Protein AF-A0A955KN90-F1 (afdb_monomer_lite)

Sequence (190 aa):
MNDMLPDQKRTLQKSFLEAPERVKELLLGRVFDRVFSDIGSKYRLDTKQRKLAENDATLVLLAFLPRQGMSQRLAEELGVSKDVAEGIFKDLNDKLFALVVDILSEVETELFTFDPADMALDDETPNTNTSPVERMRTMEGDLKRIHGYGSFGELYGTGDDEVHHSSQEELVKKPSLTDLPRYNPNTPNE

Radius of gyration: 33.25 Å; chains: 1; bounding box: 94×54×74 Å

Foldseek 3Di:
DPPDDPVNVVVLVVLLVVDDPVLVCCLVDVLLVVLLVVLCVVLVQDPVLSVVLNVLLSCCSSVVDPLPCQLVVSCVVRVHDSVSSVVSSVSCCVRPVVVSVVVVVVVVVVVPPPPVVVVPDPPPDDDPPPDPDDDDDDCPVVVVPPDDPDDDPDDPDDDPDPPPDPDPPPPDPDPDPPDDDDDDPPDDDD

Secondary structure (DSSP, 8-state):
-----HHHHHHHHHHHHHS-HHHHHHHHSHHHHHHHHHHHHHTT--HHHHHHHHHHHHHHHTTSS-STTHHHHHHHHHT--HHHHHHHHHHHIIIIIHHHHHHHHHHHHHHT---TTTT-------------------GGGGGGS--------S-------------TTTT--PPPTT-PPPP-TT----

Structure (mmCIF, N/CA/C/O backbone):
data_AF-A0A955KN90-F1
#
_entry.id   AF-A0A955KN90-F1
#
loop_
_atom_site.group_PDB
_atom_site.id
_atom_site.type_symbol
_atom_site.label_atom_id
_atom_site.label_alt_id
_atom_site.label_comp_id
_atom_site.label_asym_id
_atom_site.label_entity_id
_atom_site.label_seq_id
_atom_site.pdbx_PDB_ins_code
_atom_site.Cartn_x
_atom_site.Cartn_y
_atom_site.Cartn_z
_atom_site.occupancy
_atom_site.B_iso_or_equiv
_atom_site.auth_seq_id
_atom_site.auth_comp_id
_atom_site.auth_asym_id
_atom_site.auth_atom_id
_atom_site.pdbx_PDB_model_num
ATOM 1 N N . MET A 1 1 ? -10.263 14.001 2.008 1.00 44.66 1 MET A N 1
ATOM 2 C CA . MET A 1 1 ? -9.063 14.032 1.154 1.00 44.66 1 MET A CA 1
ATOM 3 C C . MET A 1 1 ? -8.390 15.351 1.451 1.00 44.66 1 MET A C 1
ATOM 5 O O . MET A 1 1 ? -9.006 16.370 1.181 1.00 44.66 1 MET A O 1
ATOM 9 N N . ASN A 1 2 ? -7.226 15.339 2.105 1.00 48.56 2 ASN A N 1
ATOM 10 C CA . ASN A 1 2 ? -6.370 16.526 2.128 1.00 48.56 2 ASN A CA 1
ATOM 11 C C . ASN A 1 2 ? -6.069 16.890 0.673 1.00 48.56 2 ASN A C 1
ATOM 13 O O . ASN A 1 2 ? -5.775 15.996 -0.126 1.00 48.56 2 ASN A O 1
ATOM 17 N N . ASP A 1 3 ? -6.191 18.167 0.326 1.00 57.75 3 ASP A N 1
ATOM 18 C CA . ASP A 1 3 ? -5.837 18.653 -1.001 1.00 57.75 3 ASP A CA 1
ATOM 19 C C . ASP A 1 3 ? -4.340 18.445 -1.217 1.00 57.75 3 ASP A C 1
ATOM 21 O O . ASP A 1 3 ? -3.495 19.188 -0.724 1.00 57.75 3 ASP A O 1
ATOM 25 N N . MET A 1 4 ? -4.014 17.374 -1.936 1.00 68.88 4 MET A N 1
ATOM 26 C CA . MET A 1 4 ? -2.663 17.100 -2.398 1.00 68.88 4 MET A CA 1
ATOM 27 C C . MET A 1 4 ? -2.220 18.285 -3.262 1.00 68.88 4 MET 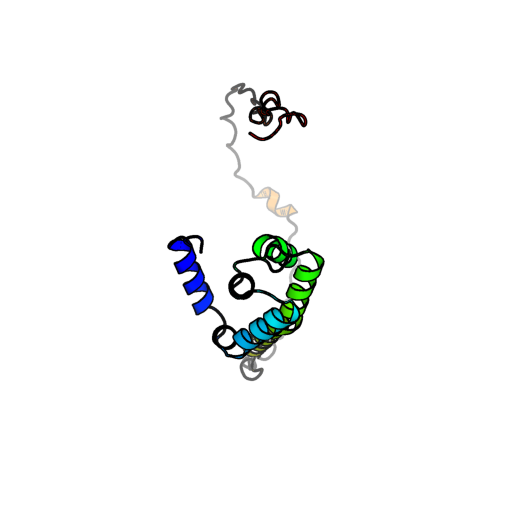A C 1
ATOM 29 O O . MET A 1 4 ? -2.919 18.646 -4.221 1.00 68.88 4 MET A O 1
ATOM 33 N N . LEU A 1 5 ? -1.089 18.898 -2.908 1.00 77.62 5 LEU A N 1
ATOM 34 C CA . LEU A 1 5 ? -0.590 20.094 -3.584 1.00 77.62 5 LEU A CA 1
ATOM 35 C C . LEU A 1 5 ? -0.377 19.807 -5.085 1.00 77.62 5 LEU A C 1
ATOM 37 O O . LEU A 1 5 ? -0.030 18.677 -5.450 1.00 77.62 5 LEU A O 1
ATOM 41 N N . PRO A 1 6 ? -0.558 20.799 -5.977 1.00 75.50 6 PRO A N 1
ATOM 42 C CA . PRO A 1 6 ? -0.413 20.607 -7.423 1.00 75.50 6 PRO A CA 1
ATOM 43 C C . PRO A 1 6 ? 0.928 19.978 -7.818 1.00 75.50 6 PRO A C 1
ATOM 45 O O . PRO A 1 6 ? 0.978 19.128 -8.707 1.00 75.50 6 PRO A O 1
ATOM 48 N N . ASP A 1 7 ? 1.997 20.339 -7.111 1.00 80.12 7 ASP A N 1
ATOM 49 C CA . ASP A 1 7 ? 3.340 19.820 -7.363 1.00 80.12 7 ASP A CA 1
ATOM 50 C C . ASP A 1 7 ? 3.467 18.342 -6.980 1.00 80.12 7 ASP A C 1
ATOM 52 O O . ASP A 1 7 ? 4.040 17.561 -7.732 1.00 80.12 7 ASP A O 1
ATOM 56 N N . GLN A 1 8 ? 2.831 17.912 -5.886 1.00 78.44 8 GLN A N 1
ATOM 57 C CA . GLN A 1 8 ? 2.796 16.500 -5.493 1.00 78.44 8 GLN A CA 1
ATOM 58 C C . GLN A 1 8 ? 2.039 15.649 -6.519 1.00 78.44 8 GLN A C 1
ATOM 60 O O . GLN A 1 8 ? 2.464 14.539 -6.832 1.00 78.44 8 GLN A O 1
ATOM 65 N N . LYS A 1 9 ? 0.945 16.177 -7.089 1.00 80.69 9 LYS A N 1
ATOM 66 C CA . LYS A 1 9 ? 0.189 15.494 -8.156 1.00 80.69 9 LYS A CA 1
ATOM 67 C C . LYS A 1 9 ? 1.040 15.291 -9.406 1.00 80.69 9 LYS A C 1
ATOM 69 O O . LYS A 1 9 ? 0.999 14.213 -9.993 1.00 80.69 9 LYS A O 1
ATOM 74 N N . ARG A 1 10 ? 1.830 16.298 -9.790 1.00 83.75 10 ARG A N 1
ATOM 75 C CA . ARG A 1 10 ? 2.750 16.204 -10.934 1.00 83.75 10 ARG A CA 1
ATOM 76 C C . ARG A 1 10 ? 3.849 15.177 -10.693 1.00 83.75 10 ARG A C 1
ATOM 78 O O . ARG A 1 10 ? 4.101 14.358 -11.572 1.00 83.75 10 ARG A O 1
ATOM 85 N N . THR A 1 11 ? 4.459 15.182 -9.510 1.00 86.06 11 THR A N 1
ATOM 86 C CA . THR A 1 11 ? 5.493 14.198 -9.168 1.00 86.06 11 THR A CA 1
ATOM 87 C C . THR A 1 11 ? 4.921 12.784 -9.176 1.00 86.06 11 THR A C 1
ATOM 89 O O . THR A 1 11 ? 5.518 11.899 -9.775 1.00 86.06 11 THR A O 1
ATOM 92 N N . LEU A 1 12 ? 3.728 12.577 -8.608 1.00 83.31 12 LEU A N 1
ATOM 93 C CA . LEU A 1 12 ? 3.072 11.267 -8.590 1.00 83.31 12 LEU A CA 1
ATOM 94 C C . LEU A 1 12 ? 2.743 10.755 -9.993 1.00 83.31 12 LEU A C 1
ATOM 96 O O . LEU A 1 12 ? 2.995 9.592 -10.293 1.00 83.31 12 LEU A O 1
ATOM 100 N N . GLN A 1 13 ? 2.242 11.627 -10.869 1.00 84.50 13 GLN A N 1
ATOM 101 C CA . GLN A 1 13 ? 2.027 11.280 -12.274 1.00 84.50 13 GLN A CA 1
ATOM 102 C C . GLN A 1 13 ? 3.332 10.898 -12.969 1.00 84.50 13 GLN A C 1
ATOM 104 O O . GLN A 1 13 ? 3.363 9.901 -13.683 1.00 84.50 13 GLN A O 1
ATOM 109 N N . LYS A 1 14 ? 4.412 11.649 -12.737 1.00 88.38 14 LYS A N 1
ATOM 110 C CA . LYS A 1 14 ? 5.721 11.349 -13.319 1.00 88.38 14 LYS A CA 1
ATOM 111 C C . LYS A 1 14 ? 6.234 9.977 -12.869 1.00 88.38 14 LYS A C 1
ATOM 113 O O . LYS A 1 14 ? 6.527 9.147 -13.721 1.00 88.38 14 LYS A O 1
ATOM 118 N N . SER A 1 15 ? 6.252 9.708 -11.565 1.00 85.12 15 SER A N 1
ATOM 119 C CA . SER A 1 15 ? 6.700 8.414 -11.038 1.00 85.12 15 SER A CA 1
ATOM 120 C C . SER A 1 15 ? 5.820 7.254 -11.506 1.00 85.12 15 SER A C 1
ATOM 122 O O . SER A 1 15 ? 6.328 6.177 -11.795 1.00 85.12 15 SER A O 1
ATOM 124 N N . PHE A 1 16 ? 4.503 7.461 -11.627 1.00 88.06 16 PHE A N 1
ATOM 125 C CA . PHE A 1 16 ? 3.612 6.449 -12.192 1.00 88.06 16 PHE A CA 1
ATOM 126 C C . PHE A 1 16 ? 3.945 6.153 -13.659 1.00 88.06 16 PHE A C 1
ATOM 128 O O . PHE A 1 16 ? 3.957 4.993 -14.050 1.00 88.06 16 PHE A O 1
ATOM 135 N N . LEU A 1 17 ? 4.238 7.176 -14.468 1.00 88.00 17 LEU A N 1
ATOM 136 C CA . LEU A 1 17 ? 4.616 7.008 -15.876 1.00 88.00 17 LEU A CA 1
ATOM 137 C C . LEU A 1 17 ? 5.965 6.293 -16.042 1.00 88.00 17 LEU A C 1
ATOM 139 O O . LEU A 1 17 ? 6.117 5.509 -16.980 1.00 88.00 17 LEU A O 1
ATOM 143 N N . GLU A 1 18 ? 6.904 6.538 -15.130 1.00 89.19 18 GLU A N 1
ATOM 144 C CA . GLU A 1 18 ? 8.237 5.920 -15.106 1.00 89.19 18 GLU A CA 1
ATOM 145 C C . GLU A 1 18 ? 8.236 4.486 -14.543 1.00 89.19 18 GLU A C 1
ATOM 147 O O . GLU A 1 18 ? 9.202 3.753 -14.745 1.00 89.19 18 GLU A O 1
ATOM 152 N N . ALA A 1 19 ? 7.162 4.056 -13.873 1.00 86.88 19 ALA A N 1
ATOM 153 C CA . ALA A 1 19 ? 7.052 2.696 -13.355 1.00 86.88 19 ALA A CA 1
ATOM 154 C C . ALA A 1 19 ? 7.042 1.647 -14.493 1.00 86.88 19 ALA A C 1
ATOM 156 O O . ALA A 1 19 ? 6.499 1.910 -15.573 1.00 86.88 19 ALA A O 1
ATOM 157 N N . PRO A 1 20 ? 7.573 0.431 -14.263 1.00 89.69 20 PRO A N 1
ATOM 158 C CA . PRO A 1 20 ? 7.479 -0.656 -15.234 1.00 89.69 20 PRO A CA 1
ATOM 159 C C . PRO A 1 20 ? 6.025 -0.977 -15.592 1.00 89.69 20 PRO A C 1
ATOM 161 O O . PRO A 1 20 ? 5.144 -0.933 -14.731 1.00 89.69 20 PRO A O 1
ATOM 164 N N . GLU A 1 21 ? 5.765 -1.351 -16.847 1.00 89.50 21 GLU A N 1
ATOM 165 C CA . GLU A 1 21 ? 4.392 -1.526 -17.344 1.00 89.50 21 GLU A CA 1
ATOM 166 C C . GLU A 1 21 ? 3.610 -2.571 -16.542 1.00 89.50 21 GLU A C 1
ATOM 168 O O . GLU A 1 21 ? 2.477 -2.329 -16.143 1.00 89.50 21 GLU A O 1
ATOM 173 N N . ARG A 1 22 ? 4.261 -3.675 -16.162 1.00 87.31 22 ARG A N 1
ATOM 174 C CA . ARG A 1 22 ? 3.656 -4.717 -15.318 1.00 87.31 22 ARG A CA 1
ATOM 175 C C . ARG A 1 22 ? 3.267 -4.208 -13.924 1.00 87.31 22 ARG A C 1
ATOM 177 O O . ARG A 1 22 ? 2.288 -4.678 -13.353 1.00 87.31 22 ARG A O 1
ATOM 184 N N . VAL A 1 23 ? 3.985 -3.219 -13.380 1.00 88.44 23 VAL A N 1
ATOM 185 C CA . VAL A 1 23 ? 3.623 -2.564 -12.109 1.00 88.44 23 VAL A CA 1
ATOM 186 C C . VAL A 1 23 ? 2.413 -1.647 -12.304 1.00 88.44 23 VAL A C 1
ATOM 188 O O . VAL A 1 23 ? 1.510 -1.646 -11.466 1.00 88.44 23 VAL A O 1
ATOM 191 N N . LYS A 1 24 ? 2.336 -0.913 -13.423 1.00 90.25 24 LYS A N 1
ATOM 192 C CA . LYS A 1 24 ? 1.149 -0.108 -13.765 1.00 90.25 24 LYS A CA 1
ATOM 193 C C . LYS A 1 24 ? -0.081 -0.984 -13.976 1.00 90.25 24 LYS A C 1
ATOM 195 O O . LYS A 1 24 ? -1.143 -0.669 -13.447 1.00 90.25 24 LYS A O 1
ATOM 200 N N . GLU A 1 25 ? 0.061 -2.092 -14.698 1.00 91.62 25 GLU A N 1
ATOM 201 C CA . GLU A 1 25 ? -1.002 -3.080 -14.901 1.00 91.62 25 GLU A CA 1
ATOM 202 C C . GLU A 1 25 ? -1.468 -3.687 -13.581 1.00 91.62 25 GLU A C 1
ATOM 204 O O . GLU A 1 25 ? -2.666 -3.884 -13.389 1.00 91.62 25 GLU A O 1
ATOM 209 N N . LEU A 1 26 ? -0.544 -3.949 -12.652 1.00 91.25 26 LEU A N 1
ATOM 210 C CA . LEU A 1 26 ? -0.890 -4.407 -11.313 1.00 91.25 26 LEU A CA 1
ATOM 211 C C . LEU A 1 26 ? -1.715 -3.349 -10.576 1.00 91.25 26 LEU A C 1
ATOM 213 O O . LEU A 1 26 ? -2.780 -3.692 -10.072 1.00 91.25 26 LEU A O 1
ATOM 217 N N . LEU A 1 27 ? -1.276 -2.084 -10.559 1.00 90.00 27 LEU A N 1
ATOM 218 C CA . LEU A 1 27 ? -1.967 -0.971 -9.888 1.00 90.00 27 LEU A CA 1
ATOM 219 C C . LEU A 1 27 ? -3.347 -0.657 -10.488 1.00 90.00 27 LEU A C 1
ATOM 221 O O . LEU A 1 27 ? -4.283 -0.356 -9.753 1.00 90.00 27 LEU A O 1
ATOM 225 N N . LEU A 1 28 ? -3.482 -0.718 -11.814 1.00 89.81 28 LEU A N 1
ATOM 226 C CA . LEU A 1 28 ? -4.742 -0.477 -12.532 1.00 89.81 28 LEU A CA 1
ATOM 227 C C . LEU A 1 28 ? -5.614 -1.738 -12.647 1.00 89.81 28 LEU A C 1
ATOM 229 O O . LEU A 1 28 ? -6.741 -1.688 -13.146 1.00 89.81 28 LEU A O 1
ATOM 233 N N . GLY A 1 29 ? -5.074 -2.884 -12.246 1.00 90.62 29 GLY A N 1
ATOM 234 C CA . GLY A 1 29 ? -5.662 -4.189 -12.469 1.00 90.62 29 GLY A CA 1
ATOM 235 C C . GLY A 1 29 ? -6.624 -4.619 -11.370 1.00 90.62 29 GLY A C 1
ATOM 236 O O . GLY A 1 29 ? -6.562 -4.204 -10.215 1.00 90.62 29 GLY A O 1
ATOM 237 N N . ARG A 1 30 ? -7.470 -5.598 -11.710 1.00 90.62 30 ARG A N 1
ATOM 238 C CA . ARG A 1 30 ? -8.418 -6.215 -10.764 1.00 90.62 30 ARG A CA 1
ATOM 239 C C . ARG A 1 30 ? -7.740 -6.932 -9.597 1.00 90.62 30 ARG A C 1
ATOM 241 O O . ARG A 1 30 ? -8.402 -7.229 -8.606 1.00 90.62 30 ARG A O 1
ATOM 248 N N . VAL A 1 31 ? -6.456 -7.274 -9.731 1.00 90.56 31 VAL A N 1
ATOM 249 C CA . VAL A 1 31 ? -5.680 -7.916 -8.663 1.00 90.56 31 VAL A CA 1
ATOM 250 C C . VAL A 1 31 ? -5.572 -6.972 -7.471 1.00 90.56 31 VAL A C 1
ATOM 252 O O . VAL A 1 31 ? -5.860 -7.391 -6.353 1.00 90.56 31 VAL A O 1
ATOM 255 N N . PHE A 1 32 ? -5.259 -5.698 -7.716 1.00 92.88 32 PHE A N 1
ATOM 256 C CA . PHE A 1 32 ? -5.162 -4.681 -6.675 1.00 92.88 32 PHE A CA 1
ATOM 257 C C . PHE A 1 32 ? -6.494 -4.507 -5.940 1.00 92.88 32 PHE A C 1
ATOM 259 O O . PHE A 1 32 ? -6.562 -4.702 -4.725 1.00 92.88 32 PHE A O 1
ATOM 266 N N . ASP A 1 33 ? -7.580 -4.292 -6.688 1.00 94.44 33 ASP A N 1
ATOM 267 C CA . ASP A 1 33 ? -8.935 -4.184 -6.133 1.00 94.44 33 ASP A CA 1
ATOM 268 C C . ASP A 1 33 ? -9.333 -5.414 -5.306 1.00 94.44 33 ASP A C 1
ATOM 270 O O . ASP A 1 33 ? -9.906 -5.292 -4.218 1.00 94.44 33 ASP A O 1
ATOM 274 N N . ARG A 1 34 ? -9.020 -6.620 -5.800 1.00 95.81 34 ARG A N 1
ATOM 275 C CA . ARG A 1 34 ? -9.318 -7.871 -5.095 1.00 95.81 34 ARG A CA 1
ATOM 276 C C . ARG A 1 34 ? -8.543 -7.960 -3.783 1.00 95.81 34 ARG A C 1
ATOM 278 O O . ARG A 1 34 ? -9.150 -8.297 -2.769 1.00 95.81 34 ARG A O 1
ATOM 285 N N . VAL A 1 35 ? -7.252 -7.620 -3.769 1.00 96.19 35 VAL A N 1
ATOM 286 C CA . VAL A 1 35 ? -6.448 -7.641 -2.537 1.00 96.19 35 VAL A CA 1
ATOM 287 C C . VAL A 1 35 ? -7.051 -6.712 -1.482 1.00 96.19 35 VAL A C 1
ATOM 289 O O . VAL A 1 35 ? -7.251 -7.139 -0.343 1.00 96.19 35 VAL A O 1
ATOM 292 N N . PHE A 1 36 ? -7.424 -5.484 -1.849 1.00 96.44 36 PHE A N 1
ATOM 293 C CA . PHE A 1 36 ? -8.051 -4.554 -0.902 1.00 96.44 36 PHE A CA 1
ATOM 294 C C . PHE A 1 36 ? -9.467 -4.962 -0.496 1.00 96.44 36 PHE A C 1
ATOM 296 O O . PHE A 1 36 ? -9.879 -4.702 0.637 1.00 96.44 36 PHE A O 1
ATOM 303 N N . SER A 1 37 ? -10.217 -5.633 -1.371 1.00 96.62 37 SER A N 1
ATOM 304 C CA . SER A 1 37 ? -11.506 -6.229 -1.013 1.00 96.62 37 SER A CA 1
ATOM 305 C C . SER A 1 37 ? -11.348 -7.345 0.025 1.00 96.62 37 SER A C 1
ATOM 307 O O . SER A 1 37 ? -12.097 -7.386 1.007 1.00 96.62 37 SER A O 1
ATOM 309 N N . ASP A 1 38 ? -10.355 -8.215 -0.153 1.00 97.8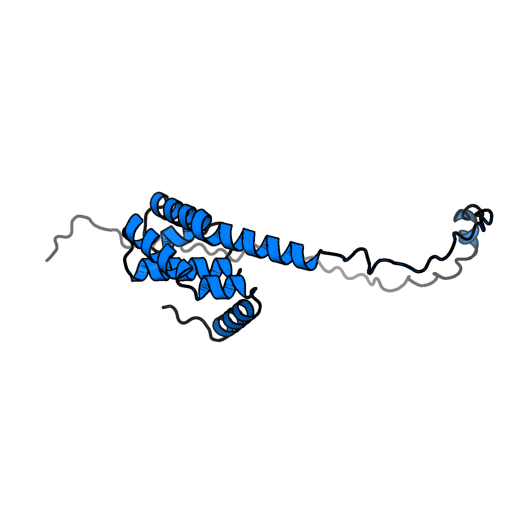1 38 ASP A N 1
ATOM 310 C CA . ASP A 1 38 ? -10.070 -9.328 0.753 1.00 97.81 38 ASP A CA 1
ATOM 311 C C . ASP A 1 38 ? -9.573 -8.826 2.112 1.00 97.81 38 ASP A C 1
ATOM 313 O O . ASP A 1 38 ? -10.081 -9.249 3.151 1.00 97.81 38 ASP A O 1
ATOM 317 N N . ILE A 1 39 ? -8.617 -7.890 2.116 1.00 97.56 39 ILE A N 1
ATOM 318 C CA . ILE A 1 39 ? -8.097 -7.256 3.337 1.00 97.56 39 ILE A CA 1
ATOM 319 C C . ILE A 1 39 ? -9.220 -6.504 4.051 1.00 97.56 39 ILE A C 1
ATOM 321 O O . ILE A 1 39 ? -9.418 -6.687 5.253 1.00 97.56 39 ILE A O 1
ATOM 325 N N . GLY A 1 40 ? -10.004 -5.713 3.316 1.00 97.44 40 GLY A N 1
ATOM 326 C CA . GLY A 1 40 ? -11.128 -4.979 3.887 1.00 97.44 40 GLY A CA 1
ATOM 327 C C . GLY A 1 40 ? -12.128 -5.909 4.573 1.00 97.44 40 GLY A C 1
ATOM 328 O O . GLY A 1 40 ? -12.535 -5.651 5.703 1.00 97.44 40 GLY A O 1
ATOM 329 N N . SER A 1 41 ? -12.444 -7.043 3.945 1.00 98.06 41 SER A N 1
ATOM 330 C CA . SER A 1 41 ? -13.352 -8.044 4.518 1.00 98.06 41 SER A CA 1
ATOM 331 C C . SER A 1 41 ? -12.747 -8.758 5.734 1.00 98.06 41 SER A C 1
ATOM 333 O O . SER A 1 41 ? -13.420 -8.915 6.754 1.00 98.06 41 SER A O 1
ATOM 335 N N . LYS A 1 42 ? -11.470 -9.157 5.658 1.00 98.38 42 LYS A N 1
ATOM 336 C CA . LYS A 1 42 ? -10.754 -9.883 6.722 1.00 98.38 42 LYS A CA 1
ATOM 337 C C . LYS A 1 42 ? -10.592 -9.053 7.996 1.00 98.38 42 LYS A C 1
ATOM 339 O O . LYS A 1 42 ? -10.803 -9.576 9.088 1.00 98.38 42 LYS A O 1
ATOM 344 N N . TYR A 1 43 ? -10.251 -7.773 7.859 1.00 98.12 43 TYR A N 1
ATOM 345 C CA . TYR A 1 43 ? -10.006 -6.865 8.986 1.00 98.12 43 TYR A CA 1
ATOM 346 C C . TYR A 1 43 ? -11.198 -5.953 9.308 1.00 98.12 43 TYR A C 1
ATOM 348 O O . TYR A 1 43 ? -11.084 -5.085 10.169 1.00 98.12 43 TYR A O 1
ATOM 356 N N . ARG A 1 44 ? -12.352 -6.172 8.657 1.00 97.88 44 ARG A N 1
ATOM 357 C CA . ARG A 1 44 ? -13.593 -5.393 8.832 1.00 97.88 44 ARG A CA 1
ATOM 358 C C . ARG A 1 44 ? -13.394 -3.887 8.630 1.00 97.88 44 ARG A C 1
ATOM 360 O O . ARG A 1 44 ? -13.962 -3.082 9.366 1.00 97.88 44 ARG A O 1
ATOM 367 N N . LEU A 1 45 ? -12.591 -3.520 7.635 1.00 97.44 45 LEU A N 1
ATOM 368 C CA . LEU A 1 45 ? -12.357 -2.123 7.289 1.00 97.44 45 LEU A CA 1
ATOM 369 C C . LEU A 1 45 ? -13.584 -1.544 6.595 1.00 97.44 45 LEU A C 1
ATOM 371 O O . LEU A 1 45 ? -14.163 -2.170 5.699 1.00 97.44 45 LEU A O 1
ATOM 375 N N . ASP A 1 46 ? -13.948 -0.323 6.965 1.00 97.56 46 ASP A N 1
ATOM 376 C CA . ASP A 1 46 ? -14.956 0.422 6.226 1.00 97.56 46 ASP A CA 1
ATOM 377 C C . ASP A 1 46 ? -14.425 0.880 4.849 1.00 97.56 46 ASP A C 1
ATOM 379 O O . ASP A 1 46 ? -13.247 0.742 4.500 1.00 97.56 46 ASP A O 1
ATOM 383 N N . THR A 1 47 ? -15.314 1.439 4.024 1.00 96.88 47 THR A N 1
ATOM 384 C CA . THR A 1 47 ? -14.952 1.871 2.662 1.00 96.88 47 THR A CA 1
ATOM 385 C C . THR A 1 47 ? -13.882 2.967 2.661 1.00 96.88 47 THR A C 1
ATOM 387 O O . THR A 1 47 ? -13.032 2.988 1.768 1.00 96.88 47 THR A O 1
ATOM 390 N N . LYS A 1 48 ? -13.901 3.864 3.651 1.00 97.00 48 LYS A N 1
ATOM 391 C CA . LYS A 1 48 ? -12.946 4.966 3.779 1.00 97.00 48 LYS A CA 1
ATOM 392 C C . LYS A 1 48 ? -11.582 4.443 4.232 1.00 97.00 48 LYS A C 1
ATOM 394 O O . LYS A 1 48 ? -10.585 4.778 3.603 1.00 97.00 48 LYS A O 1
ATOM 399 N N . GLN A 1 49 ? -11.537 3.595 5.255 1.00 97.50 49 GLN A N 1
ATOM 400 C CA . GLN A 1 49 ? -10.324 2.943 5.754 1.00 97.50 49 GLN A CA 1
ATOM 401 C C . GLN A 1 49 ? -9.657 2.099 4.669 1.00 97.50 49 GLN A C 1
ATOM 403 O O . GLN A 1 49 ? -8.447 2.190 4.476 1.00 97.50 49 GLN A O 1
ATOM 408 N N . ARG A 1 50 ? -10.444 1.338 3.899 1.00 97.25 50 ARG A N 1
ATOM 409 C CA . ARG A 1 50 ? -9.922 0.583 2.754 1.00 97.25 50 ARG A CA 1
ATOM 410 C C . ARG A 1 50 ? -9.265 1.504 1.726 1.00 97.25 50 ARG A C 1
ATOM 412 O O . ARG A 1 50 ? -8.174 1.197 1.268 1.00 97.25 50 ARG A O 1
ATOM 419 N N . LYS A 1 51 ? -9.892 2.641 1.400 1.00 96.69 51 LYS A N 1
ATOM 420 C CA . LYS A 1 51 ? -9.319 3.628 0.469 1.00 96.69 51 LYS A CA 1
ATOM 421 C C . LYS A 1 51 ? -8.063 4.313 1.016 1.00 96.69 51 LYS A C 1
ATOM 423 O O . LYS A 1 51 ? -7.180 4.645 0.236 1.00 96.69 51 LYS A O 1
ATOM 428 N N . LEU A 1 52 ? -7.959 4.508 2.330 1.00 96.62 52 LEU A N 1
ATOM 429 C CA . LEU A 1 52 ? -6.731 5.010 2.957 1.00 96.62 52 LEU A CA 1
ATOM 430 C C . LEU A 1 52 ? -5.593 3.988 2.847 1.00 96.62 52 LEU A C 1
ATOM 432 O O . LEU A 1 52 ? -4.521 4.338 2.369 1.00 96.62 52 LEU A O 1
ATOM 436 N N . ALA A 1 53 ? -5.854 2.719 3.172 1.00 97.00 53 ALA A N 1
ATOM 437 C CA . ALA A 1 53 ? -4.865 1.651 3.009 1.00 97.00 53 ALA A CA 1
ATOM 438 C C . ALA A 1 53 ? -4.425 1.476 1.544 1.00 97.00 53 ALA A C 1
ATOM 440 O O . ALA A 1 53 ? -3.245 1.266 1.273 1.00 97.00 53 ALA A O 1
ATOM 441 N N . GLU A 1 54 ? -5.367 1.585 0.604 1.00 96.50 54 GLU A N 1
ATOM 442 C CA . GLU A 1 54 ? -5.110 1.556 -0.841 1.00 96.50 54 GLU A CA 1
ATOM 443 C C . GLU A 1 54 ? -4.176 2.691 -1.273 1.00 96.50 54 GLU A C 1
ATOM 445 O O . GLU A 1 54 ? -3.198 2.460 -1.988 1.00 96.50 54 GLU A O 1
ATOM 450 N N . ASN A 1 55 ? -4.430 3.908 -0.786 1.00 95.25 55 ASN A N 1
ATOM 451 C CA . ASN A 1 55 ? -3.581 5.061 -1.060 1.00 95.25 55 ASN A CA 1
ATOM 452 C C . ASN A 1 55 ? -2.173 4.888 -0.471 1.00 95.25 55 ASN A C 1
ATOM 454 O O . ASN A 1 55 ? -1.203 5.073 -1.201 1.00 95.25 55 ASN A O 1
ATOM 458 N N . ASP A 1 56 ? -2.041 4.509 0.805 1.00 95.25 56 ASP A N 1
ATOM 459 C CA . ASP A 1 56 ? -0.727 4.338 1.450 1.00 95.25 56 ASP A CA 1
ATOM 460 C C . ASP A 1 56 ? 0.089 3.237 0.748 1.00 95.25 56 ASP A C 1
ATOM 462 O O . ASP A 1 56 ? 1.259 3.433 0.421 1.00 95.25 56 ASP A O 1
ATOM 466 N N . ALA A 1 57 ? -0.541 2.115 0.381 1.00 95.94 57 ALA A N 1
ATOM 467 C CA . ALA A 1 57 ? 0.118 1.066 -0.399 1.00 95.94 57 ALA A CA 1
ATOM 468 C C . ALA A 1 57 ? 0.542 1.538 -1.797 1.00 95.94 57 ALA A C 1
ATOM 470 O O . ALA A 1 57 ? 1.646 1.218 -2.235 1.00 95.94 57 ALA A O 1
ATOM 471 N N . THR A 1 58 ? -0.296 2.318 -2.485 1.00 93.69 58 THR A N 1
ATOM 472 C CA . THR A 1 58 ? 0.044 2.903 -3.793 1.00 93.69 58 THR A CA 1
ATOM 473 C C . THR A 1 58 ? 1.265 3.813 -3.678 1.00 93.69 58 THR A C 1
ATOM 475 O O . THR A 1 58 ? 2.181 3.732 -4.494 1.00 93.69 58 THR A O 1
ATOM 478 N N . LEU A 1 59 ? 1.319 4.651 -2.641 1.00 92.62 59 LEU A N 1
ATOM 479 C CA . LEU A 1 59 ? 2.451 5.544 -2.397 1.00 92.62 59 LEU A CA 1
ATOM 480 C C . LEU A 1 59 ? 3.737 4.775 -2.080 1.00 92.62 59 LEU A C 1
ATOM 482 O O . LEU A 1 59 ? 4.810 5.187 -2.520 1.00 92.62 59 LEU A O 1
ATOM 486 N N . VAL A 1 60 ? 3.644 3.653 -1.365 1.00 93.25 60 VAL A N 1
ATOM 487 C CA . VAL A 1 60 ? 4.791 2.765 -1.129 1.00 93.25 60 VAL A CA 1
ATOM 488 C C . VAL A 1 60 ? 5.252 2.097 -2.428 1.00 93.25 60 VAL A C 1
ATOM 490 O O . VAL A 1 60 ? 6.449 2.077 -2.704 1.00 93.25 60 VAL A O 1
ATOM 493 N N . LEU A 1 61 ? 4.328 1.598 -3.255 1.00 91.44 61 LEU A N 1
ATOM 494 C CA . LEU A 1 61 ? 4.650 0.970 -4.545 1.00 91.44 61 LEU A CA 1
ATOM 495 C C . LEU A 1 61 ? 5.306 1.937 -5.533 1.00 91.44 61 LEU A C 1
ATOM 497 O O . LEU A 1 61 ? 6.184 1.541 -6.292 1.00 91.44 61 LEU A O 1
ATOM 501 N N . LEU A 1 62 ? 4.909 3.207 -5.494 1.00 89.00 62 LEU A N 1
ATOM 502 C CA . LEU A 1 62 ? 5.494 4.277 -6.301 1.00 89.00 62 LEU A CA 1
ATOM 503 C C . LEU A 1 62 ? 6.719 4.936 -5.639 1.00 89.00 62 LEU A C 1
ATOM 505 O O . LEU A 1 62 ? 7.156 5.993 -6.089 1.00 89.00 62 LEU A O 1
ATOM 509 N N . ALA A 1 63 ? 7.255 4.339 -4.568 1.00 87.88 63 ALA A N 1
ATOM 510 C CA . ALA A 1 63 ? 8.433 4.798 -3.830 1.00 87.88 63 ALA A CA 1
ATOM 511 C C . ALA A 1 63 ? 8.341 6.225 -3.241 1.00 87.88 63 ALA A C 1
ATOM 513 O O . ALA A 1 63 ? 9.362 6.838 -2.929 1.00 87.88 63 ALA A O 1
ATOM 514 N N . PHE A 1 64 ? 7.132 6.757 -3.031 1.00 89.25 64 PHE A N 1
ATOM 515 C CA . PHE A 1 64 ? 6.922 8.043 -2.346 1.00 89.25 64 PHE A CA 1
ATOM 516 C C . PHE A 1 64 ? 7.002 7.931 -0.833 1.00 89.25 64 PHE A C 1
ATOM 518 O O . PHE A 1 64 ? 7.380 8.889 -0.160 1.00 89.25 64 PHE A O 1
ATOM 525 N N . LEU A 1 65 ? 6.606 6.779 -0.299 1.00 91.25 65 LEU A N 1
ATOM 526 C CA . LEU A 1 65 ? 6.665 6.503 1.124 1.00 91.25 65 LEU A CA 1
ATOM 527 C C . LEU A 1 65 ? 7.538 5.282 1.382 1.00 91.25 65 LEU A C 1
ATOM 529 O O . LEU A 1 65 ? 7.452 4.290 0.655 1.00 91.25 65 LEU A O 1
ATOM 533 N N . PRO A 1 66 ? 8.359 5.312 2.443 1.00 92.12 66 PRO A N 1
ATOM 534 C CA . PRO A 1 66 ? 9.115 4.142 2.823 1.00 92.12 66 PRO A CA 1
ATOM 535 C C . PRO A 1 66 ? 8.154 3.050 3.286 1.00 92.12 66 PRO A C 1
ATOM 537 O O . PRO A 1 66 ? 7.189 3.284 4.026 1.00 92.12 66 PRO A O 1
ATOM 540 N N . ARG A 1 67 ? 8.473 1.819 2.896 1.00 93.12 67 ARG A N 1
ATOM 541 C CA . ARG A 1 67 ? 7.791 0.626 3.397 1.00 93.12 67 ARG A CA 1
ATOM 542 C C . ARG A 1 67 ? 7.995 0.447 4.907 1.00 93.12 67 ARG A C 1
ATOM 544 O O . ARG A 1 67 ? 7.118 -0.063 5.601 1.00 93.12 67 ARG A O 1
ATOM 551 N N . GLN A 1 68 ? 9.143 0.876 5.430 1.00 94.69 68 GLN A N 1
ATOM 552 C CA . GLN A 1 68 ? 9.407 0.875 6.865 1.00 94.69 68 GLN A CA 1
ATOM 553 C C . GLN A 1 68 ? 8.433 1.817 7.589 1.00 94.69 68 GLN A C 1
ATOM 555 O O . GLN A 1 68 ? 8.161 2.927 7.135 1.00 9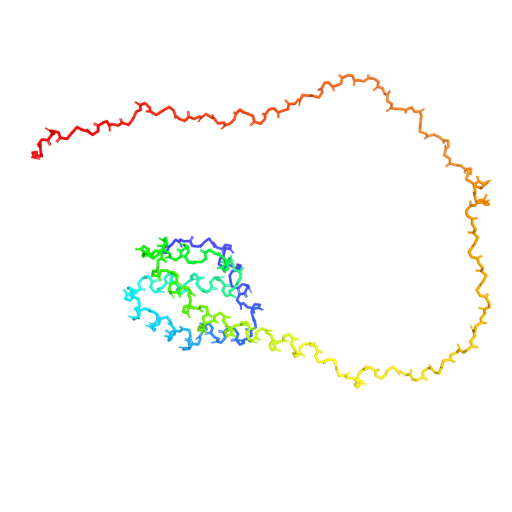4.69 68 GLN A O 1
ATOM 560 N N . GLY A 1 69 ? 7.884 1.353 8.714 1.00 94.31 69 GLY A N 1
ATOM 561 C CA . GLY A 1 69 ? 6.916 2.118 9.506 1.00 94.31 69 GLY A CA 1
ATOM 562 C C . GLY A 1 69 ? 5.498 2.161 8.926 1.00 94.31 69 GLY A C 1
ATOM 563 O O . GLY A 1 69 ? 4.638 2.815 9.506 1.00 94.31 69 GLY A O 1
ATOM 564 N N . MET A 1 70 ? 5.218 1.451 7.826 1.00 96.31 70 MET A N 1
ATOM 565 C CA . MET A 1 70 ? 3.879 1.421 7.229 1.00 96.31 70 MET A CA 1
ATOM 566 C C . MET A 1 70 ? 2.816 0.888 8.198 1.00 96.31 70 MET A C 1
ATOM 568 O O . MET A 1 70 ? 1.739 1.458 8.279 1.00 96.31 70 MET A O 1
ATOM 572 N N . SER A 1 71 ? 3.110 -0.142 9.000 1.00 97.31 71 SER A N 1
ATOM 573 C CA . SER A 1 71 ? 2.157 -0.638 10.009 1.00 97.31 71 SER A CA 1
ATOM 574 C C . SER A 1 71 ? 1.768 0.434 11.031 1.00 97.31 71 SER A C 1
ATOM 576 O O . SER A 1 71 ? 0.613 0.504 11.438 1.00 97.31 71 SER A O 1
ATOM 578 N N . GLN A 1 72 ? 2.705 1.303 11.418 1.00 97.88 72 GLN A N 1
ATOM 579 C CA . GLN A 1 72 ? 2.417 2.418 12.314 1.00 97.88 72 GLN A CA 1
ATOM 580 C C . GLN A 1 72 ? 1.542 3.473 11.626 1.00 97.88 72 GLN A C 1
ATOM 582 O O . GLN A 1 72 ? 0.525 3.863 12.193 1.00 97.88 72 GLN A O 1
ATOM 587 N N . ARG A 1 73 ? 1.879 3.873 10.390 1.00 97.19 73 ARG A N 1
ATOM 588 C CA . ARG A 1 73 ? 1.050 4.813 9.614 1.00 97.19 73 ARG A CA 1
ATOM 589 C C . ARG A 1 73 ? -0.359 4.278 9.396 1.00 97.19 73 ARG A C 1
ATOM 591 O O . ARG A 1 73 ? -1.320 5.001 9.608 1.00 97.19 73 ARG A O 1
ATOM 598 N N . LEU A 1 74 ? -0.496 2.994 9.065 1.00 97.81 74 LEU A N 1
ATOM 599 C CA . LEU A 1 74 ? -1.796 2.346 8.924 1.00 97.81 74 LEU A CA 1
ATOM 600 C C . LEU A 1 74 ? -2.589 2.379 10.236 1.00 97.81 74 LEU A C 1
ATOM 602 O O . LEU A 1 74 ? -3.783 2.661 10.213 1.00 97.81 74 LEU A O 1
ATOM 606 N N . ALA A 1 75 ? -1.956 2.122 11.384 1.00 97.94 75 ALA A N 1
ATOM 607 C CA . ALA A 1 75 ? -2.638 2.215 12.676 1.00 97.94 75 ALA A CA 1
ATOM 608 C C . ALA A 1 75 ? -3.181 3.633 12.924 1.00 97.94 75 ALA A C 1
ATOM 610 O O . ALA A 1 75 ? -4.344 3.793 13.301 1.00 97.94 75 ALA A O 1
ATOM 611 N N . GLU A 1 76 ? -2.355 4.647 12.657 1.00 97.50 76 GLU A N 1
ATOM 612 C CA . GLU A 1 76 ? -2.680 6.064 12.843 1.00 97.50 76 GLU A CA 1
ATOM 613 C C . GLU A 1 76 ? -3.766 6.545 11.864 1.00 97.50 76 GLU A C 1
ATOM 615 O O . GLU A 1 76 ? -4.760 7.137 12.284 1.00 97.50 76 GLU A O 1
ATOM 620 N N . GLU A 1 77 ? -3.626 6.255 10.569 1.00 96.00 77 GLU A N 1
ATOM 621 C CA . GLU A 1 77 ? -4.535 6.731 9.522 1.00 96.00 77 GLU A CA 1
ATOM 622 C C . GLU A 1 77 ? -5.889 6.018 9.530 1.00 96.00 77 GLU A C 1
ATOM 624 O O . GLU A 1 77 ? -6.926 6.646 9.294 1.00 96.00 77 GLU A O 1
ATOM 629 N N . LEU A 1 78 ? -5.902 4.707 9.795 1.00 96.81 78 LEU A N 1
ATOM 630 C CA . LEU A 1 78 ? -7.141 3.932 9.829 1.00 96.81 78 LEU A CA 1
ATOM 631 C C . LEU A 1 78 ? -7.835 4.024 11.196 1.00 96.81 78 LEU A C 1
ATOM 633 O O . LEU A 1 78 ? -9.014 3.676 11.286 1.00 96.81 78 LEU A O 1
ATOM 637 N N . GLY A 1 79 ? -7.142 4.479 12.246 1.00 97.25 79 GLY A N 1
ATOM 638 C CA . GLY A 1 79 ? -7.666 4.506 13.613 1.00 97.25 79 GLY A CA 1
ATOM 639 C C . GLY A 1 79 ? -7.904 3.102 14.179 1.00 97.25 79 GLY A C 1
ATOM 640 O O . GLY A 1 79 ? -8.908 2.867 14.852 1.00 97.25 79 GLY A O 1
ATOM 641 N N . VAL A 1 80 ? -7.017 2.155 13.862 1.00 97.44 80 VAL A N 1
ATOM 642 C CA . VAL A 1 80 ? -7.102 0.745 14.289 1.00 97.44 80 VAL A CA 1
ATOM 643 C C . VAL A 1 80 ? -5.991 0.402 15.280 1.00 97.44 80 VAL A C 1
ATOM 645 O O . VAL A 1 80 ? -5.016 1.137 15.425 1.00 97.44 80 VAL A O 1
ATOM 648 N N . SER A 1 81 ? -6.117 -0.729 15.980 1.00 98.19 81 SER A N 1
ATOM 649 C CA . SER A 1 81 ? -5.055 -1.186 16.879 1.00 98.19 81 SER A CA 1
ATOM 650 C C . SER A 1 81 ? -3.789 -1.567 16.107 1.00 98.19 81 SER A C 1
ATOM 652 O O . SER A 1 81 ? -3.841 -1.981 14.945 1.00 98.19 81 SER A O 1
ATOM 654 N N . LYS A 1 82 ? -2.640 -1.477 16.785 1.00 97.75 82 LYS A N 1
ATOM 655 C CA . LYS A 1 82 ? -1.335 -1.828 16.214 1.00 97.75 82 LYS A CA 1
ATOM 656 C C . LYS A 1 82 ? -1.306 -3.258 15.663 1.00 97.75 82 LYS A C 1
ATOM 658 O O . LYS A 1 82 ? -0.840 -3.458 14.550 1.00 97.75 82 LYS A O 1
ATOM 663 N N . ASP A 1 83 ? -1.884 -4.218 16.383 1.00 98.12 83 ASP A N 1
ATOM 664 C CA . ASP A 1 83 ? -1.927 -5.625 15.960 1.00 98.12 83 ASP A CA 1
ATOM 665 C C . ASP A 1 83 ? -2.722 -5.816 14.656 1.00 98.12 83 ASP A C 1
ATOM 667 O O . ASP A 1 83 ? -2.335 -6.591 13.780 1.00 98.12 83 ASP A O 1
ATOM 671 N N . VAL A 1 84 ? -3.831 -5.081 14.495 1.00 98.06 84 VAL A N 1
ATOM 672 C CA . VAL A 1 84 ? -4.632 -5.107 13.261 1.00 98.06 84 VAL A CA 1
ATOM 673 C C . VAL A 1 84 ? -3.843 -4.495 12.109 1.00 98.06 84 VAL A C 1
ATOM 675 O O . VAL A 1 84 ? -3.800 -5.077 11.025 1.00 98.06 84 VAL A O 1
ATOM 678 N N . ALA A 1 85 ? -3.180 -3.362 12.340 1.00 98.25 85 ALA A N 1
ATOM 679 C CA . ALA A 1 85 ? -2.366 -2.703 11.327 1.00 98.25 85 ALA A CA 1
ATOM 680 C C . ALA A 1 85 ? -1.149 -3.543 10.899 1.00 98.25 85 ALA A C 1
ATOM 682 O O . ALA A 1 85 ? -0.833 -3.605 9.711 1.00 98.25 85 ALA A O 1
ATOM 683 N N . GLU A 1 86 ? -0.500 -4.243 11.832 1.00 98.25 86 GLU A N 1
ATOM 684 C CA . GLU A 1 86 ? 0.557 -5.215 11.528 1.00 98.25 86 GLU A CA 1
ATOM 685 C C . GLU A 1 86 ? 0.027 -6.385 10.693 1.00 98.25 86 GLU A C 1
ATOM 687 O O . GLU A 1 86 ? 0.672 -6.795 9.726 1.00 98.25 86 GLU A O 1
ATOM 692 N N . GLY A 1 87 ? -1.175 -6.878 11.006 1.00 98.19 87 GLY A N 1
ATOM 693 C CA . GLY A 1 87 ? -1.860 -7.881 10.197 1.00 98.19 87 GLY A CA 1
ATOM 694 C C . GLY A 1 87 ? -2.118 -7.406 8.764 1.00 98.19 87 GLY A C 1
ATOM 695 O O . GLY A 1 87 ? -1.785 -8.119 7.818 1.00 98.19 87 GLY A O 1
ATOM 696 N N . ILE A 1 88 ? -2.664 -6.198 8.600 1.00 98.19 88 ILE A N 1
ATOM 697 C CA . ILE A 1 88 ? -2.909 -5.587 7.284 1.00 98.19 88 ILE A CA 1
ATOM 698 C C . ILE A 1 88 ? -1.594 -5.442 6.517 1.00 98.19 88 ILE A C 1
ATOM 700 O O . ILE A 1 88 ? -1.514 -5.849 5.360 1.00 98.19 88 ILE A O 1
ATOM 704 N N . PHE A 1 89 ? -0.554 -4.907 7.159 1.00 97.88 89 PHE A N 1
ATOM 705 C CA . PHE A 1 89 ? 0.759 -4.742 6.541 1.00 97.88 89 PHE A CA 1
ATOM 706 C C . PHE A 1 89 ? 1.351 -6.077 6.078 1.00 97.88 89 PHE A C 1
ATOM 708 O O . PHE A 1 89 ? 1.890 -6.153 4.975 1.00 97.88 89 PHE A O 1
ATOM 715 N N . LYS A 1 90 ? 1.227 -7.134 6.887 1.00 98.12 90 LYS A N 1
ATOM 716 C CA . LYS A 1 90 ? 1.681 -8.475 6.511 1.00 98.12 90 LYS A CA 1
ATOM 717 C C . LYS A 1 90 ? 0.945 -8.986 5.271 1.00 98.12 90 LYS A C 1
ATOM 719 O O . LYS A 1 90 ? 1.588 -9.420 4.323 1.00 98.12 90 LYS A O 1
ATOM 724 N N . ASP A 1 91 ? -0.381 -8.875 5.241 1.00 98.00 91 ASP A N 1
ATOM 725 C CA . ASP A 1 91 ? -1.173 -9.296 4.083 1.00 98.00 91 ASP A CA 1
ATOM 726 C C . ASP A 1 91 ? -0.840 -8.481 2.820 1.00 98.00 91 ASP A C 1
ATOM 728 O O . ASP A 1 91 ? -0.761 -9.050 1.732 1.00 98.00 91 ASP A O 1
ATOM 732 N N . LEU A 1 92 ? -0.622 -7.167 2.948 1.00 96.69 92 LEU A N 1
ATOM 733 C CA . LEU A 1 92 ? -0.168 -6.317 1.840 1.00 96.69 92 LEU A CA 1
ATOM 734 C C . LEU A 1 92 ? 1.219 -6.729 1.352 1.00 96.69 92 LEU A C 1
ATOM 736 O O . LEU A 1 92 ? 1.456 -6.799 0.147 1.00 96.69 92 LEU A O 1
ATOM 740 N N . ASN A 1 93 ? 2.130 -7.036 2.272 1.00 96.06 93 ASN A N 1
ATOM 741 C CA . ASN A 1 93 ? 3.444 -7.526 1.903 1.00 96.06 93 ASN A CA 1
ATOM 742 C C . ASN A 1 93 ? 3.358 -8.818 1.094 1.00 96.06 93 ASN A C 1
ATOM 744 O O . ASN A 1 93 ? 3.920 -8.897 0.005 1.00 96.06 93 ASN A O 1
ATOM 748 N N . ASP A 1 94 ? 2.643 -9.802 1.625 1.00 95.94 94 ASP A N 1
ATOM 749 C CA . ASP A 1 94 ? 2.623 -11.147 1.064 1.00 95.94 94 ASP A CA 1
ATOM 750 C C . ASP A 1 94 ? 1.860 -11.185 -0.272 1.00 95.94 94 ASP A C 1
ATOM 752 O O . ASP A 1 94 ? 2.201 -11.969 -1.154 1.00 95.94 94 ASP A O 1
ATOM 756 N N . LYS A 1 95 ? 0.840 -10.331 -0.447 1.00 95.00 95 LYS A N 1
ATOM 757 C CA . LYS A 1 95 ? -0.032 -10.344 -1.636 1.00 95.00 95 LYS A CA 1
ATOM 758 C C . LYS A 1 95 ? 0.288 -9.291 -2.692 1.00 95.00 95 LYS A C 1
ATOM 760 O O . LYS A 1 95 ? -0.145 -9.464 -3.825 1.00 95.00 95 LYS A O 1
ATOM 765 N N . LEU A 1 96 ? 0.953 -8.191 -2.341 1.00 93.81 96 LEU A N 1
ATOM 766 C CA . LEU A 1 96 ? 1.242 -7.090 -3.271 1.00 93.81 96 LEU A CA 1
ATOM 767 C C . LEU A 1 96 ? 2.733 -6.799 -3.365 1.00 93.81 96 LEU A C 1
ATOM 769 O O . LEU A 1 96 ? 3.280 -6.824 -4.464 1.00 93.81 96 LEU A O 1
ATOM 773 N N . PHE A 1 97 ? 3.403 -6.526 -2.243 1.00 94.00 97 PHE A N 1
ATOM 774 C CA . PHE A 1 97 ? 4.805 -6.099 -2.308 1.00 94.00 97 PHE A CA 1
ATOM 775 C C . PHE A 1 97 ? 5.732 -7.214 -2.783 1.00 94.00 97 PHE A C 1
ATOM 777 O O . PHE A 1 97 ? 6.630 -6.930 -3.568 1.00 94.00 97 PHE A O 1
ATOM 784 N N . ALA A 1 98 ? 5.494 -8.461 -2.373 1.00 92.00 98 ALA A N 1
ATOM 785 C CA . ALA A 1 98 ? 6.231 -9.611 -2.888 1.00 92.00 98 ALA A CA 1
ATOM 786 C C . ALA A 1 98 ? 6.108 -9.718 -4.419 1.00 92.00 98 ALA A C 1
ATOM 788 O O . ALA A 1 98 ? 7.121 -9.788 -5.100 1.00 92.00 98 ALA A O 1
ATOM 789 N N . LEU A 1 99 ? 4.892 -9.579 -4.965 1.00 90.88 99 LEU A N 1
ATOM 790 C CA . LEU A 1 99 ? 4.666 -9.627 -6.415 1.00 90.88 99 LEU A CA 1
ATOM 791 C C . LEU A 1 99 ? 5.428 -8.533 -7.167 1.00 90.88 99 LEU A C 1
ATOM 793 O O . LEU A 1 99 ? 5.951 -8.776 -8.248 1.00 90.88 99 LEU A O 1
ATOM 797 N N . VAL A 1 100 ? 5.478 -7.317 -6.620 1.00 89.31 100 VAL A N 1
ATOM 798 C CA . VAL A 1 100 ? 6.205 -6.216 -7.267 1.00 89.31 100 VAL A CA 1
ATOM 799 C C . VAL A 1 100 ? 7.714 -6.424 -7.184 1.00 89.31 100 VAL A C 1
ATOM 801 O O . VAL A 1 100 ? 8.404 -6.132 -8.155 1.00 89.31 100 VAL A O 1
ATOM 804 N N . VAL A 1 101 ? 8.228 -6.965 -6.076 1.00 89.94 101 VAL A N 1
ATOM 805 C CA . VAL A 1 101 ? 9.643 -7.358 -5.973 1.00 89.94 101 VAL A CA 1
ATOM 806 C C . VAL A 1 101 ? 9.984 -8.407 -7.031 1.00 89.94 101 VAL A C 1
ATOM 808 O O . VAL A 1 101 ? 10.984 -8.244 -7.728 1.00 89.94 101 VAL A O 1
ATOM 811 N N . ASP A 1 102 ? 9.127 -9.411 -7.214 1.00 89.31 102 ASP A N 1
ATOM 812 C CA . ASP A 1 102 ? 9.316 -10.440 -8.238 1.00 89.31 102 ASP A CA 1
ATOM 813 C C . ASP A 1 102 ? 9.328 -9.817 -9.647 1.00 89.31 102 ASP A C 1
ATOM 815 O O . ASP A 1 102 ? 10.288 -10.008 -10.393 1.00 89.31 102 ASP A O 1
ATOM 819 N N . ILE A 1 103 ? 8.341 -8.969 -9.976 1.00 87.88 103 ILE A N 1
ATOM 820 C CA . ILE A 1 103 ? 8.270 -8.257 -11.268 1.00 87.88 103 ILE A CA 1
ATOM 821 C C . ILE A 1 103 ? 9.535 -7.428 -11.524 1.00 87.88 103 ILE A C 1
ATOM 823 O O . ILE A 1 103 ? 10.059 -7.429 -12.636 1.00 87.88 103 ILE A O 1
ATOM 827 N N . LEU A 1 104 ? 10.019 -6.699 -10.516 1.00 85.19 104 LEU A N 1
ATOM 828 C CA . LEU A 1 104 ? 11.213 -5.865 -10.655 1.00 85.19 104 LEU A CA 1
ATOM 829 C C . LEU A 1 104 ? 12.477 -6.710 -10.854 1.00 85.19 104 LEU A C 1
ATOM 831 O O . LEU A 1 104 ? 13.312 -6.348 -11.682 1.00 85.19 104 LEU A O 1
ATOM 835 N N . SER A 1 105 ? 12.590 -7.845 -10.160 1.00 86.62 105 SER A N 1
ATOM 836 C CA . SER A 1 105 ? 13.719 -8.769 -10.322 1.00 86.62 105 SER A CA 1
ATOM 837 C C . SER A 1 105 ? 13.771 -9.406 -11.718 1.00 86.62 105 SER A C 1
ATOM 839 O O . SER A 1 105 ? 14.854 -9.595 -12.273 1.00 86.62 105 SER A O 1
ATOM 841 N N . GLU A 1 106 ? 12.613 -9.672 -12.332 1.00 82.69 106 GLU A N 1
ATOM 842 C CA . GLU A 1 106 ? 12.530 -10.181 -13.708 1.00 82.69 106 GLU A CA 1
ATOM 843 C C . GLU A 1 106 ? 13.015 -9.132 -14.722 1.00 82.69 106 GLU A C 1
ATOM 845 O O . GLU A 1 106 ? 13.824 -9.448 -15.592 1.00 82.69 106 GLU A O 1
ATOM 850 N N . VAL A 1 107 ? 12.600 -7.869 -14.568 1.00 76.25 107 VAL A N 1
ATOM 851 C CA . VAL A 1 107 ? 13.017 -6.768 -15.460 1.00 76.25 107 VAL A CA 1
ATOM 852 C C . VAL A 1 107 ? 14.525 -6.514 -15.380 1.00 76.25 107 VAL A C 1
ATOM 854 O O . VAL A 1 107 ? 15.171 -6.293 -16.405 1.00 76.25 107 VAL A O 1
ATOM 857 N N . GLU A 1 108 ? 15.108 -6.568 -14.179 1.00 71.69 108 GLU A N 1
ATOM 858 C CA . GLU A 1 108 ? 16.560 -6.433 -14.001 1.00 71.69 108 GLU A CA 1
ATOM 859 C C . GLU A 1 108 ? 17.323 -7.582 -14.677 1.00 71.69 108 GLU A C 1
ATOM 861 O O . GLU A 1 108 ? 18.371 -7.362 -15.285 1.00 71.69 108 GLU A O 1
ATOM 866 N N . THR A 1 109 ? 16.759 -8.792 -14.648 1.00 64.44 109 THR A N 1
ATOM 867 C CA . THR A 1 109 ? 17.348 -9.968 -15.299 1.00 64.44 109 THR A CA 1
ATOM 868 C C . THR A 1 109 ? 17.312 -9.848 -16.826 1.00 64.44 109 THR A C 1
ATOM 870 O O . THR A 1 109 ? 18.305 -10.160 -17.481 1.00 64.44 109 THR A O 1
ATOM 873 N N . GLU A 1 110 ? 16.218 -9.346 -17.408 1.00 60.12 110 GLU A N 1
ATOM 874 C CA . GLU A 1 110 ? 16.104 -9.126 -18.860 1.00 60.12 110 GLU A CA 1
ATOM 875 C C . GLU A 1 110 ? 17.092 -8.059 -19.364 1.00 60.12 110 GLU A C 1
ATOM 877 O O . GLU A 1 110 ? 17.726 -8.248 -20.403 1.00 60.12 110 GLU A O 1
ATOM 882 N N . LEU A 1 111 ? 17.311 -6.989 -18.592 1.00 58.47 111 LEU A N 1
ATOM 883 C CA . LEU A 1 111 ? 18.290 -5.936 -18.903 1.00 58.47 111 LEU A CA 1
ATOM 884 C C . LEU A 1 111 ? 19.756 -6.397 -18.813 1.00 58.47 111 LEU A C 1
ATOM 886 O O . LEU A 1 111 ? 20.625 -5.757 -19.403 1.00 58.47 111 LEU A O 1
ATOM 890 N N . PHE A 1 112 ? 20.035 -7.491 -18.098 1.00 53.53 112 PHE A N 1
ATOM 891 C CA . PHE A 1 112 ? 21.384 -8.035 -17.898 1.00 53.53 112 PHE A CA 1
ATOM 892 C C . PHE A 1 112 ? 21.694 -9.296 -18.712 1.00 53.53 112 PHE A C 1
ATOM 894 O O . PHE A 1 112 ? 22.787 -9.856 -18.575 1.00 53.53 112 PHE A O 1
ATOM 901 N N . THR A 1 113 ? 20.792 -9.726 -19.598 1.00 49.66 113 THR A N 1
ATOM 902 C CA . THR A 1 113 ? 21.124 -10.733 -20.613 1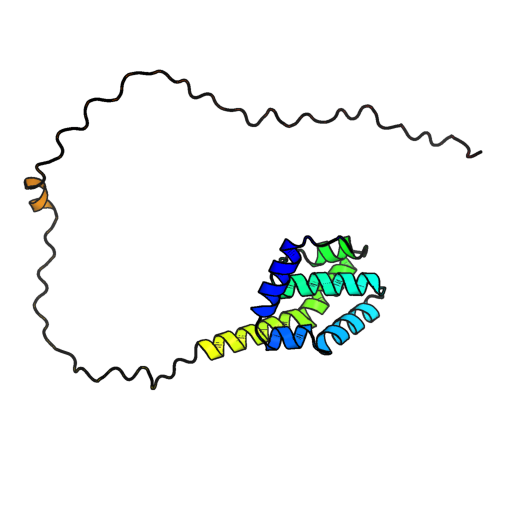.00 49.66 113 THR A CA 1
ATOM 903 C C . THR A 1 113 ? 22.049 -10.123 -21.671 1.00 49.66 113 THR A C 1
ATOM 905 O O . THR A 1 113 ? 21.637 -9.732 -22.756 1.00 49.66 113 THR A O 1
ATOM 908 N N . PHE A 1 114 ? 23.335 -10.012 -21.328 1.00 49.31 114 PHE A N 1
ATOM 909 C CA . PHE A 1 114 ? 24.406 -9.833 -22.302 1.00 49.31 114 PHE A CA 1
ATOM 910 C C . PHE A 1 114 ? 24.379 -11.038 -23.237 1.00 49.31 114 PHE A C 1
ATOM 912 O O . PHE A 1 114 ? 24.671 -12.153 -22.803 1.00 49.31 114 PHE A O 1
ATOM 919 N N . ASP A 1 115 ? 24.019 -10.820 -24.499 1.00 54.50 115 ASP A N 1
ATOM 920 C CA . ASP A 1 115 ? 24.168 -11.833 -25.531 1.00 54.50 115 ASP A CA 1
ATOM 921 C C . ASP A 1 115 ? 25.679 -12.081 -25.708 1.00 54.50 115 ASP A C 1
ATOM 923 O O . ASP A 1 115 ? 26.402 -11.176 -26.137 1.00 54.50 115 ASP A O 1
ATOM 927 N N . PRO A 1 116 ? 26.226 -13.255 -25.338 1.00 55.72 116 PRO A N 1
ATOM 928 C CA . PRO A 1 116 ? 27.655 -13.521 -25.497 1.00 55.72 116 PRO A CA 1
ATOM 929 C C . PRO A 1 116 ? 28.081 -13.512 -26.975 1.00 55.72 116 PRO A C 1
ATOM 931 O O . PRO A 1 116 ? 29.277 -13.479 -27.256 1.00 55.72 116 PRO A O 1
ATOM 934 N N . ALA A 1 117 ? 27.124 -13.509 -27.911 1.00 57.78 117 ALA A N 1
ATOM 935 C CA . ALA A 1 117 ? 27.364 -13.288 -29.332 1.00 57.78 117 ALA A CA 1
ATOM 936 C C . ALA A 1 117 ? 27.809 -11.846 -29.660 1.00 57.78 117 ALA A C 1
ATOM 938 O O . ALA A 1 117 ? 28.610 -11.668 -30.576 1.00 57.78 117 ALA A O 1
ATOM 939 N N . ASP A 1 118 ? 27.383 -10.839 -28.888 1.00 52.84 118 ASP A N 1
ATOM 940 C CA . ASP A 1 118 ? 27.790 -9.431 -29.068 1.00 52.84 118 ASP A CA 1
ATOM 941 C C . ASP A 1 118 ? 29.134 -9.103 -28.385 1.00 52.84 118 ASP A C 1
ATOM 943 O O . ASP A 1 118 ? 29.692 -8.021 -28.569 1.00 52.84 118 ASP A O 1
ATOM 947 N N . MET A 1 119 ? 29.698 -10.052 -27.625 1.00 55.38 119 MET A N 1
ATOM 948 C CA . MET A 1 119 ? 31.073 -10.005 -27.107 1.00 55.38 119 MET A CA 1
ATOM 949 C C . MET A 1 119 ? 32.066 -10.797 -27.972 1.00 55.38 119 MET A C 1
ATOM 951 O O . MET A 1 119 ? 33.168 -11.112 -27.513 1.00 55.38 119 MET A O 1
ATOM 955 N N . ALA A 1 120 ? 31.721 -11.100 -29.228 1.00 56.22 120 ALA A N 1
ATOM 956 C CA . ALA A 1 120 ? 32.704 -11.485 -30.234 1.00 56.22 120 ALA A CA 1
ATOM 957 C C . ALA A 1 120 ? 33.566 -10.260 -30.592 1.00 56.22 120 ALA A C 1
ATOM 959 O O . ALA A 1 120 ? 33.407 -9.632 -31.635 1.00 56.22 120 ALA A O 1
ATOM 960 N N . LEU A 1 121 ? 34.462 -9.897 -29.673 1.00 52.12 121 LEU A N 1
ATOM 961 C CA . LEU A 1 121 ? 35.639 -9.102 -29.979 1.00 52.12 121 LEU A CA 1
ATOM 962 C C . LEU A 1 121 ? 36.405 -9.837 -31.077 1.00 52.12 121 LEU A C 1
ATOM 964 O O . LEU A 1 121 ? 36.720 -11.019 -30.923 1.00 52.12 121 LEU A O 1
ATOM 968 N N . ASP A 1 122 ? 36.660 -9.122 -32.171 1.00 50.03 122 ASP A N 1
ATOM 969 C CA . ASP A 1 122 ? 37.580 -9.534 -33.220 1.00 50.03 122 ASP A CA 1
ATOM 970 C C . ASP A 1 122 ? 38.829 -10.166 -32.594 1.00 50.03 122 ASP A C 1
ATOM 972 O O . ASP A 1 122 ? 39.428 -9.628 -31.658 1.00 50.03 122 ASP A O 1
ATOM 976 N N . ASP A 1 123 ? 39.175 -11.337 -33.119 1.00 48.84 123 ASP A N 1
ATOM 977 C CA . ASP A 1 123 ? 40.344 -12.147 -32.798 1.00 48.84 123 ASP A CA 1
ATOM 978 C C . ASP A 1 123 ? 41.631 -11.375 -33.147 1.00 48.84 123 ASP A C 1
ATOM 980 O O . ASP A 1 123 ? 42.317 -11.656 -34.130 1.00 48.84 123 ASP A O 1
ATOM 984 N N . GLU A 1 124 ? 41.965 -10.351 -32.360 1.00 51.59 124 GLU A N 1
ATOM 985 C CA . GLU A 1 124 ? 43.318 -9.819 -32.319 1.00 51.59 124 GLU A CA 1
ATOM 986 C C . GLU A 1 124 ? 44.161 -10.755 -31.456 1.00 51.59 124 GLU A C 1
ATOM 988 O O . GLU A 1 124 ? 44.208 -10.690 -30.226 1.00 51.59 124 GLU A O 1
ATOM 993 N N . THR A 1 125 ? 44.830 -11.662 -32.163 1.00 53.19 125 THR A N 1
ATOM 994 C CA . THR A 1 125 ? 45.911 -12.521 -31.684 1.00 53.19 125 THR A CA 1
ATOM 995 C C . THR A 1 125 ? 46.772 -11.844 -30.605 1.00 53.19 125 THR A C 1
ATOM 997 O O . THR A 1 125 ? 47.150 -10.678 -30.767 1.00 53.19 125 THR A O 1
ATOM 1000 N N . PRO A 1 126 ? 47.179 -12.558 -29.541 1.00 46.16 126 PRO A N 1
ATOM 1001 C CA . PRO A 1 126 ? 47.983 -11.976 -28.476 1.00 46.16 126 PRO A CA 1
ATOM 1002 C C . PRO A 1 126 ? 49.358 -11.559 -29.013 1.00 46.16 126 PRO A C 1
ATOM 1004 O O . PRO A 1 126 ? 50.216 -12.391 -29.308 1.00 46.16 126 PRO A O 1
ATOM 1007 N N . ASN A 1 127 ? 49.576 -10.249 -29.118 1.00 51.59 127 ASN A N 1
ATOM 1008 C CA . ASN A 1 127 ? 50.869 -9.659 -29.434 1.00 51.59 127 ASN A CA 1
ATOM 1009 C C . ASN A 1 127 ? 51.845 -9.932 -28.277 1.00 51.59 127 ASN A C 1
ATOM 1011 O O . ASN A 1 127 ? 51.861 -9.231 -27.264 1.00 51.59 127 ASN A O 1
ATOM 1015 N N . THR A 1 128 ? 52.670 -10.969 -28.420 1.00 51.19 128 THR A N 1
ATOM 1016 C CA . THR A 1 128 ? 53.778 -11.305 -27.518 1.00 51.19 128 THR A CA 1
ATOM 1017 C C . THR A 1 128 ? 54.953 -10.340 -27.704 1.00 51.19 128 THR A C 1
ATOM 1019 O O . THR A 1 128 ? 56.050 -10.747 -28.082 1.00 51.19 128 THR A O 1
ATOM 1022 N N . ASN A 1 129 ? 54.743 -9.053 -27.432 1.00 48.50 129 ASN A N 1
ATOM 1023 C CA . ASN A 1 129 ? 55.822 -8.082 -27.267 1.00 48.50 129 ASN A CA 1
ATOM 1024 C C . ASN A 1 129 ? 55.964 -7.725 -25.787 1.00 48.50 129 ASN A C 1
ATOM 1026 O O . ASN A 1 129 ? 55.591 -6.649 -25.325 1.00 48.50 129 ASN A O 1
ATOM 1030 N N . THR A 1 130 ? 56.533 -8.658 -25.024 1.00 56.91 130 THR A N 1
ATOM 1031 C CA . THR A 1 130 ? 57.111 -8.364 -23.711 1.00 56.91 130 THR A CA 1
ATOM 1032 C C . THR A 1 130 ? 58.403 -7.575 -23.900 1.00 56.91 130 THR A C 1
ATOM 1034 O O . THR A 1 130 ? 59.500 -8.136 -23.898 1.00 56.91 130 THR A O 1
ATOM 1037 N N . SER A 1 131 ? 58.276 -6.262 -24.058 1.00 58.31 131 SER A N 1
ATOM 1038 C CA . SER A 1 131 ? 59.372 -5.336 -23.777 1.00 58.31 131 SER A CA 1
ATOM 1039 C C . SER A 1 131 ? 59.678 -5.404 -22.274 1.00 58.31 131 SER A C 1
ATOM 1041 O O . SER A 1 131 ? 58.738 -5.387 -21.473 1.00 58.31 131 SER A O 1
ATOM 1043 N N . PRO A 1 132 ? 60.949 -5.502 -21.849 1.00 60.53 132 PRO A N 1
ATOM 1044 C CA . PRO A 1 132 ? 61.288 -5.531 -20.433 1.00 60.53 132 PRO A CA 1
ATOM 1045 C C . PRO A 1 132 ? 60.828 -4.222 -19.783 1.00 60.53 132 PRO A C 1
ATOM 1047 O O . PRO A 1 132 ? 61.294 -3.143 -20.141 1.00 60.53 132 PRO A O 1
ATOM 1050 N N . VAL A 1 133 ? 59.885 -4.321 -18.846 1.00 64.94 133 VAL A N 1
ATOM 1051 C CA . VAL A 1 133 ? 59.397 -3.180 -18.068 1.00 64.94 133 VAL A CA 1
ATOM 1052 C C . VAL A 1 133 ? 60.557 -2.670 -17.210 1.00 64.94 133 VAL A C 1
ATOM 1054 O O . VAL A 1 133 ? 60.962 -3.324 -16.246 1.00 64.94 133 VAL A O 1
ATOM 1057 N N . GLU A 1 134 ? 61.125 -1.519 -17.575 1.00 64.56 134 GLU A N 1
ATOM 1058 C CA . GLU A 1 134 ? 62.087 -0.819 -16.726 1.00 64.56 134 GLU A CA 1
ATOM 1059 C C . GLU A 1 134 ? 61.417 -0.452 -15.398 1.00 64.56 134 GLU A C 1
ATOM 1061 O O . GLU A 1 134 ? 60.288 0.041 -15.351 1.00 64.56 134 GLU A O 1
ATOM 1066 N N . ARG A 1 135 ? 62.116 -0.718 -14.289 1.00 68.19 135 ARG A N 1
ATOM 1067 C CA . ARG A 1 135 ? 61.620 -0.399 -12.948 1.00 68.19 135 ARG A CA 1
ATOM 1068 C C . ARG A 1 135 ? 61.374 1.107 -12.849 1.00 68.19 135 ARG A C 1
ATOM 1070 O O . ARG A 1 135 ? 62.242 1.898 -13.214 1.00 68.19 135 ARG A O 1
ATOM 1077 N N . MET A 1 136 ? 60.211 1.481 -12.313 1.00 64.69 136 MET A N 1
ATOM 1078 C CA . MET A 1 136 ? 59.855 2.867 -12.003 1.00 64.69 136 MET A CA 1
ATOM 1079 C C . MET A 1 136 ? 61.016 3.591 -11.312 1.00 64.69 136 MET A C 1
ATOM 1081 O O . MET A 1 136 ? 61.554 3.104 -10.314 1.00 64.69 136 MET A O 1
ATOM 1085 N N . ARG A 1 137 ? 61.377 4.774 -11.822 1.00 63.16 137 ARG A N 1
ATOM 1086 C CA . ARG A 1 137 ? 62.305 5.677 -11.134 1.00 63.16 137 ARG A CA 1
ATOM 1087 C C . ARG A 1 137 ? 61.733 6.031 -9.762 1.00 63.16 137 ARG A C 1
ATOM 1089 O O . ARG A 1 137 ? 60.584 6.450 -9.654 1.00 63.16 137 ARG A O 1
ATOM 1096 N N . THR A 1 138 ? 62.540 5.875 -8.719 1.00 63.53 138 THR A N 1
ATOM 1097 C CA . THR A 1 138 ? 62.219 6.383 -7.385 1.00 63.53 138 THR A CA 1
ATOM 1098 C C . THR A 1 138 ? 62.337 7.912 -7.387 1.00 63.53 138 THR A C 1
ATOM 1100 O O . THR A 1 138 ? 63.238 8.472 -8.013 1.00 63.53 138 THR A O 1
ATOM 1103 N N . MET A 1 139 ? 61.428 8.601 -6.684 1.00 60.53 139 MET A N 1
ATOM 1104 C CA . MET A 1 139 ? 61.313 10.076 -6.623 1.00 60.53 139 MET A CA 1
ATOM 1105 C C . MET A 1 139 ? 62.548 10.820 -6.071 1.00 60.53 139 MET A C 1
ATOM 1107 O O . MET A 1 139 ? 62.544 12.042 -5.944 1.00 60.53 139 MET A O 1
ATOM 1111 N N . GLU A 1 140 ? 63.625 10.115 -5.742 1.00 56.19 140 GLU A N 1
ATOM 1112 C CA . GLU A 1 140 ? 64.826 10.677 -5.123 1.00 56.19 140 GLU A CA 1
ATOM 1113 C C . GLU A 1 140 ? 65.636 11.561 -6.097 1.00 56.19 140 GLU A C 1
ATOM 1115 O O . GLU A 1 140 ? 66.366 12.458 -5.677 1.00 56.19 140 GLU A O 1
ATOM 1120 N N . GLY A 1 141 ? 65.455 11.373 -7.413 1.00 57.50 141 GLY A N 1
ATOM 1121 C CA . GLY A 1 141 ? 66.076 12.201 -8.455 1.00 57.50 141 GLY A CA 1
ATOM 1122 C C . GLY A 1 141 ? 65.320 13.488 -8.822 1.00 57.50 141 GLY A C 1
ATOM 1123 O O . GLY A 1 141 ? 65.944 14.427 -9.320 1.00 57.50 141 GLY A O 1
ATOM 1124 N N . ASP A 1 142 ? 64.010 13.565 -8.565 1.00 54.09 142 ASP A N 1
ATOM 1125 C CA . ASP A 1 142 ? 63.160 14.682 -9.026 1.00 54.09 142 ASP A CA 1
ATOM 1126 C C . ASP A 1 142 ? 63.135 15.881 -8.065 1.00 54.09 142 ASP A C 1
ATOM 1128 O O . ASP A 1 142 ? 62.790 16.997 -8.458 1.00 54.09 142 ASP A O 1
ATOM 1132 N N . LEU A 1 143 ? 63.633 15.711 -6.837 1.00 54.34 143 LEU A N 1
ATOM 1133 C CA . LEU A 1 143 ? 63.764 16.791 -5.850 1.00 54.34 143 LEU A CA 1
ATOM 1134 C C . LEU A 1 143 ? 64.747 17.900 -6.267 1.00 54.34 143 LEU A C 1
ATOM 1136 O O . LEU A 1 143 ? 64.706 18.993 -5.710 1.00 54.34 143 LEU A O 1
ATOM 1140 N N . LYS A 1 144 ? 65.610 17.668 -7.266 1.00 55.66 144 LYS A N 1
ATOM 1141 C CA . LYS A 1 144 ? 66.551 18.686 -7.773 1.00 55.66 144 LYS A CA 1
ATOM 1142 C C . LYS A 1 144 ? 65.996 19.539 -8.923 1.00 55.66 144 LYS A C 1
ATOM 1144 O O . LYS A 1 144 ? 66.687 20.456 -9.364 1.00 55.66 144 LYS A O 1
ATOM 1149 N N . ARG A 1 145 ? 64.774 19.275 -9.411 1.00 54.31 145 ARG A N 1
ATOM 1150 C CA . ARG A 1 145 ? 64.127 20.046 -10.499 1.00 54.31 145 ARG A CA 1
ATOM 1151 C C . ARG A 1 145 ? 62.925 20.886 -10.078 1.00 54.31 145 ARG A C 1
ATOM 1153 O O . ARG A 1 145 ? 62.384 21.600 -10.915 1.00 54.31 145 ARG A O 1
ATOM 1160 N N . ILE A 1 146 ? 62.549 20.884 -8.803 1.00 53.94 146 ILE A N 1
ATOM 1161 C CA . ILE A 1 146 ? 61.485 21.758 -8.297 1.00 53.94 146 ILE A CA 1
ATOM 1162 C C . ILE A 1 146 ? 62.107 23.107 -7.907 1.00 53.94 146 ILE A C 1
ATOM 1164 O O . ILE A 1 146 ? 62.329 23.410 -6.740 1.00 53.94 146 ILE A O 1
ATOM 1168 N N . HIS A 1 147 ? 62.447 23.911 -8.915 1.00 55.94 147 HIS A N 1
ATOM 1169 C CA . HIS A 1 147 ? 62.584 25.358 -8.753 1.00 55.94 147 HIS A CA 1
ATOM 1170 C C . HIS A 1 147 ? 61.224 25.977 -9.055 1.00 55.94 147 HIS A C 1
ATOM 1172 O O . HIS A 1 147 ? 60.807 25.989 -10.210 1.00 55.94 147 HIS A O 1
ATOM 1178 N N . GLY A 1 148 ? 60.542 26.494 -8.034 1.00 53.59 148 GLY A N 1
ATOM 1179 C CA . GLY A 1 148 ? 59.348 27.305 -8.270 1.00 53.59 148 GLY A CA 1
ATOM 1180 C C . GLY A 1 148 ? 58.269 27.243 -7.201 1.00 53.59 148 GLY A C 1
ATOM 1181 O O . GLY A 1 148 ? 57.119 27.056 -7.554 1.00 53.59 148 GLY A O 1
ATOM 1182 N N . TYR A 1 149 ? 58.606 27.442 -5.926 1.00 46.94 149 TYR A N 1
ATOM 1183 C CA . TYR A 1 149 ? 57.648 27.972 -4.944 1.00 46.94 149 TYR A CA 1
ATOM 1184 C C . TYR A 1 149 ? 58.364 28.959 -4.020 1.00 46.94 149 TYR A C 1
ATOM 1186 O O . TYR A 1 149 ? 58.531 28.743 -2.826 1.00 46.94 149 TYR A O 1
ATOM 1194 N N . GLY A 1 150 ? 58.841 30.052 -4.613 1.00 49.38 150 GLY A N 1
ATOM 1195 C CA . GLY A 1 150 ? 59.044 31.299 -3.889 1.00 49.38 150 GLY A CA 1
ATOM 1196 C C . GLY A 1 150 ? 57.832 32.181 -4.155 1.00 49.38 150 GLY A C 1
ATOM 1197 O O . GLY A 1 150 ? 57.583 32.468 -5.321 1.00 49.38 150 GLY A O 1
ATOM 1198 N N . SER A 1 151 ? 57.124 32.572 -3.087 1.00 49.81 151 SER A N 1
ATOM 1199 C CA . SER A 1 151 ? 56.067 33.605 -2.964 1.00 49.81 151 SER A CA 1
ATOM 1200 C C . SER A 1 151 ? 54.703 33.113 -2.451 1.00 49.81 151 SER A C 1
ATOM 1202 O O . SER A 1 151 ? 53.685 33.224 -3.114 1.00 49.81 151 SER A O 1
ATOM 1204 N N . PHE A 1 152 ? 54.664 32.643 -1.203 1.00 44.91 152 PHE A N 1
ATOM 1205 C CA . PHE A 1 152 ? 53.509 32.886 -0.329 1.00 44.91 152 PHE A CA 1
ATOM 1206 C C . PHE A 1 152 ? 54.049 33.305 1.033 1.00 44.91 152 PHE A C 1
ATOM 1208 O O . PHE A 1 152 ? 54.345 32.491 1.901 1.00 44.91 152 PHE A O 1
ATOM 1215 N N . GLY A 1 153 ? 54.277 34.603 1.160 1.00 51.19 153 GLY A N 1
ATOM 1216 C CA . GLY A 1 153 ? 54.812 35.226 2.355 1.00 51.19 153 GLY A CA 1
ATOM 1217 C C . GLY A 1 153 ? 54.527 36.710 2.285 1.00 51.19 153 GLY A C 1
ATOM 1218 O O . GLY A 1 153 ? 55.445 37.468 2.033 1.00 51.19 153 GLY A O 1
ATOM 1219 N N . GLU A 1 154 ? 53.247 37.068 2.391 1.00 51.25 154 GLU A N 1
ATOM 1220 C CA . GLU A 1 154 ? 52.721 38.368 2.835 1.00 51.25 154 GLU A CA 1
ATOM 1221 C C . GLU A 1 154 ? 51.222 38.394 2.531 1.00 51.25 154 GLU A C 1
ATOM 1223 O O . GLU A 1 154 ? 50.833 38.676 1.406 1.00 51.25 154 GLU A O 1
ATOM 1228 N N . LEU A 1 155 ? 50.396 38.004 3.509 1.00 44.25 155 LEU A N 1
ATOM 1229 C CA . LEU A 1 155 ? 49.008 38.465 3.722 1.00 44.25 155 LEU A CA 1
ATOM 1230 C C . LEU A 1 155 ? 48.363 37.678 4.881 1.00 44.25 155 LEU A C 1
ATOM 1232 O O . LEU A 1 155 ? 47.264 37.153 4.775 1.00 44.25 155 LEU A O 1
ATOM 1236 N N . TYR A 1 156 ? 49.052 37.606 6.021 1.00 43.41 156 TYR A N 1
ATOM 1237 C CA . TYR A 1 156 ? 48.375 37.462 7.309 1.00 43.41 156 TYR A CA 1
ATOM 1238 C C . TYR A 1 156 ? 48.688 38.719 8.105 1.00 43.41 156 TYR A C 1
ATOM 1240 O O . TYR A 1 156 ? 49.617 38.774 8.907 1.00 43.41 156 TYR A O 1
ATOM 1248 N N . GLY A 1 157 ? 47.927 39.765 7.784 1.00 41.59 157 GLY A N 1
ATOM 1249 C CA . GLY A 1 157 ? 47.715 40.861 8.707 1.00 41.59 157 GLY A CA 1
ATOM 1250 C C . GLY A 1 157 ? 46.994 40.301 9.925 1.00 41.59 157 GLY A C 1
ATOM 1251 O O . GLY A 1 157 ? 45.951 39.665 9.806 1.00 41.59 157 GLY A O 1
ATOM 1252 N N . THR A 1 158 ? 47.611 40.510 11.077 1.00 51.66 158 THR A N 1
ATOM 1253 C CA . THR A 1 158 ? 47.055 40.355 12.415 1.00 51.66 158 THR A CA 1
ATOM 1254 C C . THR A 1 158 ? 45.707 41.066 12.523 1.00 51.66 158 THR A C 1
ATOM 1256 O O . THR A 1 158 ? 45.657 42.296 12.534 1.00 51.66 158 THR A O 1
ATOM 1259 N N . GLY A 1 159 ? 44.636 40.284 12.612 1.00 42.75 159 GLY A N 1
ATOM 1260 C CA . GLY A 1 159 ? 43.324 40.710 13.076 1.00 42.75 159 GLY A CA 1
ATOM 1261 C C . GLY A 1 159 ? 42.821 39.653 14.050 1.00 42.75 159 GLY A C 1
ATOM 1262 O O . GLY A 1 159 ? 42.524 38.537 13.634 1.00 42.75 159 GLY A O 1
ATOM 1263 N N . ASP A 1 160 ? 42.826 39.992 15.338 1.00 53.44 160 ASP A N 1
ATOM 1264 C CA . ASP A 1 160 ? 42.081 39.290 16.382 1.00 53.44 160 ASP A CA 1
ATOM 1265 C C . ASP A 1 160 ? 40.592 39.385 16.036 1.00 53.44 160 ASP A C 1
ATOM 1267 O O . ASP A 1 160 ? 39.945 40.381 16.352 1.00 53.44 160 ASP A O 1
ATOM 1271 N N . ASP A 1 161 ? 40.055 38.365 15.374 1.00 46.28 161 ASP A N 1
ATOM 1272 C CA . ASP A 1 161 ? 38.616 38.135 15.348 1.00 46.28 161 ASP A CA 1
ATOM 1273 C C . ASP A 1 161 ? 38.324 36.964 16.285 1.00 46.28 161 ASP A C 1
ATOM 1275 O O . ASP A 1 161 ? 38.557 35.790 15.981 1.00 46.28 161 ASP A O 1
ATOM 1279 N N . GLU A 1 162 ? 37.851 37.323 17.478 1.00 53.62 162 GLU A N 1
ATOM 1280 C CA . GLU A 1 162 ? 37.298 36.409 18.465 1.00 53.62 162 GLU A CA 1
ATOM 1281 C C . GLU A 1 162 ? 36.229 35.534 17.802 1.00 53.62 162 GLU A C 1
ATOM 1283 O O . GLU A 1 162 ? 35.206 3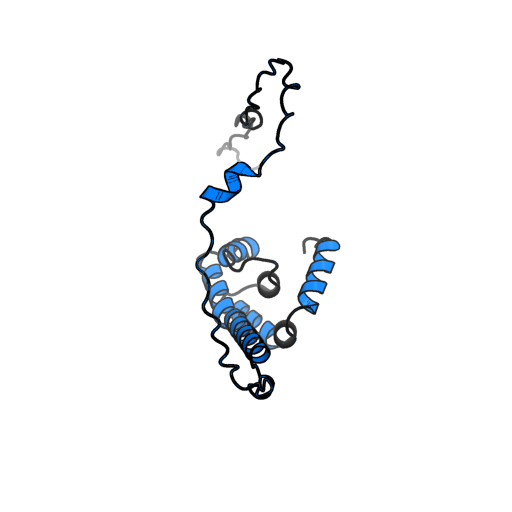6.002 17.294 1.00 53.62 162 GLU A O 1
ATOM 1288 N N . VAL A 1 163 ? 36.465 34.224 17.812 1.00 53.12 163 VAL A N 1
ATOM 1289 C CA . VAL A 1 163 ? 35.498 33.236 17.342 1.00 53.12 163 VAL A CA 1
ATOM 1290 C C . VAL A 1 163 ? 34.333 33.222 18.331 1.00 53.12 163 VAL A C 1
ATOM 1292 O O . VAL A 1 163 ? 34.363 32.534 19.351 1.00 53.12 163 VAL A O 1
ATOM 1295 N N . HIS A 1 164 ? 33.290 34.001 18.047 1.00 51.12 164 HIS A N 1
ATOM 1296 C CA . HIS A 1 164 ? 32.043 33.938 18.796 1.00 51.12 164 HIS A CA 1
ATOM 1297 C C . HIS A 1 164 ? 31.379 32.574 18.571 1.00 51.12 164 HIS A C 1
ATOM 1299 O O . HIS A 1 164 ? 30.773 32.304 17.532 1.00 51.12 164 HIS A O 1
ATOM 1305 N N . HIS A 1 165 ? 31.482 31.711 19.582 1.00 49.34 165 HIS A N 1
ATOM 1306 C CA . HIS A 1 165 ? 30.645 30.528 19.725 1.00 49.34 165 HIS A CA 1
ATOM 1307 C C . HIS A 1 165 ? 29.174 30.962 19.724 1.00 49.34 165 HIS A C 1
ATOM 1309 O O . HIS A 1 165 ? 28.671 31.534 20.688 1.00 49.34 165 HIS A O 1
ATOM 1315 N N . SER A 1 166 ? 28.483 30.709 18.617 1.00 48.16 166 SER A N 1
ATOM 1316 C CA . SER A 1 166 ? 27.037 30.874 18.517 1.00 48.16 166 SER A CA 1
ATOM 1317 C C . SER A 1 166 ? 26.374 29.717 19.266 1.00 48.16 166 SER A C 1
ATOM 1319 O O . SER A 1 166 ? 26.296 28.588 18.784 1.00 48.16 166 SER A O 1
ATOM 1321 N N . SER A 1 167 ? 25.944 30.010 20.492 1.00 47.44 167 SER A N 1
ATOM 1322 C CA . SER A 1 167 ? 25.180 29.129 21.370 1.00 47.44 167 SER A CA 1
ATOM 1323 C C . SER A 1 167 ? 23.903 28.623 20.693 1.00 47.44 167 SER A C 1
ATOM 1325 O O . SER A 1 167 ? 22.986 29.390 20.412 1.00 47.44 167 SER A O 1
ATOM 1327 N N . GLN A 1 168 ? 23.799 27.306 20.507 1.00 52.53 168 GLN A N 1
ATOM 1328 C CA . GLN A 1 168 ? 22.566 26.603 20.119 1.00 52.53 168 GLN A CA 1
ATOM 1329 C C . GLN A 1 168 ? 21.530 26.491 21.263 1.00 52.53 168 GLN A C 1
ATOM 1331 O O . GLN A 1 168 ? 20.600 25.694 21.176 1.00 52.53 168 GLN A O 1
ATOM 1336 N N . GLU A 1 169 ? 21.644 27.273 22.339 1.00 49.66 169 GLU A N 1
ATOM 1337 C CA . GLU A 1 169 ? 20.773 27.134 23.519 1.00 49.66 169 GLU A CA 1
ATOM 1338 C C . GLU A 1 169 ? 19.587 28.117 23.576 1.00 49.66 169 GLU A C 1
ATOM 1340 O O . GLU A 1 169 ? 18.723 27.975 24.439 1.00 49.66 169 GLU A O 1
ATOM 1345 N N . GLU A 1 170 ? 19.457 29.076 22.652 1.00 53.06 170 GLU A N 1
ATOM 1346 C CA . GLU A 1 170 ? 18.512 30.199 22.829 1.00 53.06 170 GLU A CA 1
ATOM 1347 C C . GLU A 1 170 ? 17.159 30.086 22.089 1.00 53.06 170 GLU A C 1
ATOM 1349 O O . GLU A 1 170 ? 16.474 31.085 21.879 1.00 53.06 170 GLU A O 1
ATOM 1354 N N . LEU A 1 171 ? 16.713 28.880 21.711 1.00 52.97 171 LEU A N 1
ATOM 1355 C CA . LEU A 1 171 ? 15.422 28.690 21.011 1.00 52.97 171 LEU A CA 1
ATOM 1356 C C . LEU A 1 171 ? 14.424 27.739 21.685 1.00 52.97 171 LEU A C 1
ATOM 1358 O O . LEU A 1 171 ? 13.351 27.495 21.137 1.00 52.97 171 LEU A O 1
ATOM 1362 N N . VAL A 1 172 ? 14.687 27.274 22.910 1.00 55.47 172 VAL A N 1
ATOM 1363 C CA . VAL A 1 172 ? 13.703 26.488 23.680 1.00 55.47 172 VAL A CA 1
ATOM 1364 C C . VAL A 1 172 ? 13.122 27.324 24.821 1.00 55.47 172 VAL A C 1
ATOM 1366 O O . VAL A 1 172 ? 13.348 27.065 26.004 1.00 55.47 172 VAL A O 1
ATOM 1369 N N . LYS A 1 173 ? 12.299 28.322 24.476 1.00 56.34 173 LYS A N 1
ATOM 1370 C CA . LYS A 1 173 ? 11.310 28.862 25.422 1.00 56.34 173 LYS A CA 1
ATOM 1371 C C . LYS A 1 173 ? 10.257 27.781 25.664 1.00 56.34 173 LYS A C 1
ATOM 1373 O O . LYS A 1 173 ? 9.301 27.646 24.905 1.00 56.34 173 LYS A O 1
ATOM 1378 N N . LYS A 1 174 ? 10.453 26.986 26.718 1.00 61.12 174 LYS A N 1
ATOM 1379 C CA . LYS A 1 174 ? 9.425 26.069 27.225 1.00 61.12 174 LYS A CA 1
ATOM 1380 C C . LYS A 1 174 ? 8.180 26.900 27.580 1.00 61.12 174 LYS A C 1
ATOM 1382 O O . LYS A 1 174 ? 8.317 27.835 28.371 1.00 61.12 174 LYS A O 1
ATOM 1387 N N . PRO A 1 175 ? 6.988 26.606 27.037 1.00 53.81 175 PRO A N 1
ATOM 1388 C CA . PRO A 1 175 ? 5.767 27.234 27.524 1.00 53.81 175 PRO A CA 1
ATOM 1389 C C . PRO A 1 175 ? 5.560 26.845 28.994 1.00 53.81 175 PRO A C 1
ATOM 1391 O O . PRO A 1 175 ? 5.632 25.666 29.349 1.00 53.81 175 PRO A O 1
ATOM 1394 N N . SER A 1 176 ? 5.356 27.836 29.866 1.00 58.06 176 SER A N 1
ATOM 1395 C CA . SER A 1 176 ? 5.048 27.596 31.274 1.00 58.06 176 SER A CA 1
ATOM 1396 C C . SER A 1 176 ? 3.689 26.912 31.382 1.00 58.06 176 SER A C 1
ATOM 1398 O O . SER A 1 176 ? 2.691 27.416 30.871 1.00 58.06 176 SER A O 1
ATOM 1400 N N . LEU A 1 177 ? 3.657 25.770 32.061 1.00 56.75 177 LEU A N 1
ATOM 1401 C CA . LEU A 1 177 ? 2.497 24.893 32.220 1.00 56.75 177 LEU A CA 1
ATOM 1402 C C . LEU A 1 177 ? 1.471 25.440 33.239 1.00 56.75 177 LEU A C 1
ATOM 1404 O O . LEU A 1 177 ? 0.964 24.694 34.074 1.00 56.75 177 LEU A O 1
ATOM 1408 N N . THR A 1 178 ? 1.219 26.749 33.232 1.00 57.53 178 THR A N 1
ATOM 1409 C CA . THR A 1 178 ? 0.519 27.437 34.330 1.00 57.53 178 THR A CA 1
ATOM 1410 C C . THR A 1 178 ? -0.949 27.758 34.034 1.00 57.53 178 THR A C 1
ATOM 1412 O O . THR A 1 178 ? -1.690 27.998 34.978 1.00 57.53 178 THR A O 1
ATOM 1415 N N . ASP A 1 179 ? -1.407 27.650 32.781 1.00 58.16 179 ASP A N 1
ATOM 1416 C CA . ASP A 1 179 ? -2.768 28.064 32.384 1.00 58.16 179 ASP A CA 1
ATOM 1417 C C . ASP A 1 179 ? -3.624 26.926 31.796 1.00 58.16 179 ASP A C 1
ATOM 1419 O O . ASP A 1 179 ? -4.411 27.129 30.873 1.00 58.16 179 ASP A O 1
ATOM 1423 N N . LEU A 1 180 ? -3.493 25.701 32.318 1.00 61.19 180 LEU A N 1
ATOM 1424 C CA . LEU A 1 180 ? -4.470 24.648 32.022 1.00 61.19 180 LEU A CA 1
ATOM 1425 C C . LEU A 1 180 ? -5.633 24.724 33.028 1.00 61.19 180 LEU A C 1
ATOM 1427 O O . LEU A 1 180 ? -5.387 24.662 34.239 1.00 61.19 180 LEU A O 1
ATOM 1431 N N . PRO A 1 181 ? -6.897 24.831 32.573 1.00 62.84 181 PRO A N 1
ATOM 1432 C CA . PRO A 1 181 ? -8.049 24.807 33.463 1.00 62.84 181 PRO A CA 1
ATOM 1433 C C . PRO A 1 181 ? -8.08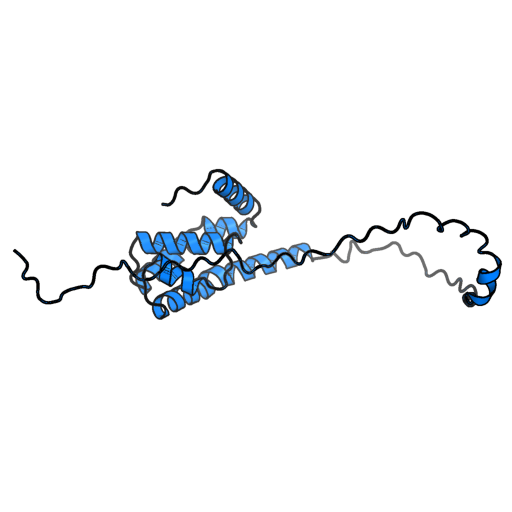0 23.475 34.217 1.00 62.84 181 PRO A C 1
ATOM 1435 O O . PRO A 1 181 ? -8.132 22.395 33.626 1.00 62.84 181 PRO A O 1
ATOM 1438 N N . ARG A 1 182 ? -8.015 23.547 35.549 1.00 63.56 182 ARG A N 1
ATOM 1439 C CA . ARG A 1 182 ? -8.126 22.369 36.410 1.00 63.56 182 ARG A CA 1
ATOM 1440 C C . ARG A 1 182 ? -9.551 21.831 36.320 1.00 63.56 182 ARG A C 1
ATOM 1442 O O . ARG A 1 182 ? -10.496 22.522 36.685 1.00 63.56 182 ARG A O 1
ATOM 1449 N N . TYR A 1 183 ? -9.687 20.593 35.855 1.00 63.44 183 TYR A N 1
ATOM 1450 C CA . TYR A 1 183 ? -10.947 19.858 35.886 1.00 63.44 183 TYR A CA 1
ATOM 1451 C C . TYR A 1 183 ? -11.423 19.718 37.339 1.00 63.44 183 TYR A C 1
ATOM 1453 O O . TYR A 1 183 ? -10.725 19.135 38.171 1.00 63.44 183 TYR A O 1
ATOM 1461 N N . ASN A 1 184 ? -12.594 20.279 37.646 1.00 68.62 184 ASN A N 1
ATOM 1462 C CA . ASN A 1 184 ? -13.264 20.107 38.929 1.00 68.62 184 ASN A CA 1
ATOM 1463 C C . ASN A 1 184 ? -14.335 19.014 38.770 1.00 68.62 184 ASN A C 1
ATOM 1465 O O . ASN A 1 184 ? -15.331 19.258 38.094 1.00 68.62 184 ASN A O 1
ATOM 1469 N N . PRO A 1 185 ? -14.171 17.826 39.374 1.00 65.62 185 PRO A N 1
ATOM 1470 C CA . PRO A 1 185 ? -15.104 16.712 39.195 1.00 65.62 185 PRO A CA 1
ATOM 1471 C C . PRO A 1 185 ? -16.481 16.915 39.859 1.00 65.62 185 PRO A C 1
ATOM 1473 O O . PRO A 1 185 ? -17.317 16.022 39.770 1.00 65.62 185 PRO A O 1
ATOM 1476 N N . ASN A 1 186 ? -16.732 18.057 40.512 1.00 60.94 186 ASN A N 1
ATOM 1477 C CA . ASN A 1 186 ? -17.953 18.313 41.286 1.00 60.94 186 ASN A CA 1
ATOM 1478 C C . ASN A 1 186 ? -18.916 19.342 40.667 1.00 60.94 186 ASN A C 1
ATOM 1480 O O . ASN A 1 186 ? -19.790 19.835 41.377 1.00 60.94 186 ASN A O 1
ATOM 1484 N N . THR A 1 187 ? -18.796 19.700 39.387 1.00 59.34 187 THR A N 1
ATOM 1485 C CA . THR A 1 187 ? -19.827 20.522 38.725 1.00 59.34 187 THR A CA 1
ATOM 1486 C C . THR A 1 187 ? -20.977 19.638 38.232 1.00 59.34 187 THR A C 1
ATOM 1488 O O . THR A 1 187 ? -20.754 18.840 37.319 1.00 59.34 187 THR A O 1
ATOM 1491 N N . PRO A 1 188 ? -22.193 19.735 38.804 1.00 56.31 188 PRO A N 1
ATOM 1492 C CA . PRO A 1 188 ? -23.370 19.106 38.219 1.00 56.31 188 PRO A CA 1
ATOM 1493 C C . PRO A 1 188 ? -23.706 19.802 36.893 1.00 56.31 188 PRO A C 1
ATOM 1495 O O . PRO A 1 188 ? -23.678 21.027 36.813 1.00 56.31 188 PRO A O 1
ATOM 1498 N N . ASN A 1 189 ? -23.989 19.011 35.856 1.00 54.88 189 ASN A N 1
ATOM 1499 C CA . ASN A 1 189 ? -24.526 19.518 34.596 1.00 54.88 189 ASN A CA 1
ATOM 1500 C C . ASN A 1 189 ? -25.945 20.046 34.853 1.00 54.88 189 ASN A C 1
ATOM 1502 O O . ASN A 1 189 ? -26.821 19.254 35.208 1.00 54.88 189 ASN A O 1
ATOM 1506 N N . GLU A 1 190 ? -26.147 21.353 34.689 1.00 54.62 190 GLU A N 1
ATOM 1507 C CA . GLU A 1 190 ? -27.470 21.956 34.457 1.00 54.62 190 GLU A CA 1
ATOM 1508 C C . GLU A 1 190 ? -27.825 21.915 32.967 1.00 54.62 190 GLU A C 1
ATOM 1510 O O . GLU A 1 190 ? -26.910 22.109 32.130 1.00 54.62 190 GLU A O 1
#

pLDDT: mean 75.43, std 19.65, range [41.59, 98.38]